Protein AF-0000000067205470 (afdb_homodimer)

Organism: Canis lupus familiaris (NCBI:txid9615)

InterPro domains:
  IPR001400 Somatotropin/prolactin [PF00103] (17-107)
  IPR001400 Somatotropin/prolactin [PTHR11417] (10-106)
  IPR009079 Four-helical cytokine-like, core [G3DSA:1.20.1250.10] (27-106)
  IPR009079 Four-helical cytokine-like, core [G3DSA:1.20.1250.10] (107-169)
  IPR009079 Four-helical cytokine-like, core [SSF47266] (31-169)
  IPR018116 Somatotropin hormone, conserved site [PS00338] (144-161)

Nearest PDB structures (foldseek):
  5y6p-assembly1_a9  TM=3.454E-01  e=3.197E+00  Griffithsia pacifica
  5y6p-assembly1_a9  TM=3.454E-01  e=3.197E+00  Griffithsia pacifica

Sequence (338 aa):
MDNKGWSLKGSLLLLLLLVSDLLLCQSVASLPICPSGAVNCQVSLRDLFDRAVILSHYIHNLSSEMFNEFDKRYAQGRGFITKAINSCHTSSLSTPEDKEQAQQIHVHPGIRENEVYSVWSGLPSLQMADEDTRLFAFYNLLHCLRRDSHKIDNYLKLLKCRIVYDSNCMDNKGWSLKGSLLLLLLLVSDLLLCQSVASLPICPSGAVNCQVSLRDLFDRAVILSHYIHNLSSEMFNEFDKRYAQGRGFITKAINSCHTSSLSTPEDKEQAQQIHVHPGIRENEVYSVWSGLPSLQMADEDTRLFAFYNLLHCLRRDSHKIDNYLKLLKCRIVYDSNC

Radius of gyration: 23.25 Å; Cα contacts (8 Å, |Δi|>4): 300; chains: 2; bounding box: 86×58×60 Å

pLDDT: mean 71.7, std 24.65, range [27.55, 96.69]

Solvent-accessible surface area (backbone atoms only — not comparable to full-atom values): 19727 Å² total; per-residue (Å²): 135,83,78,76,72,79,74,66,61,64,59,52,56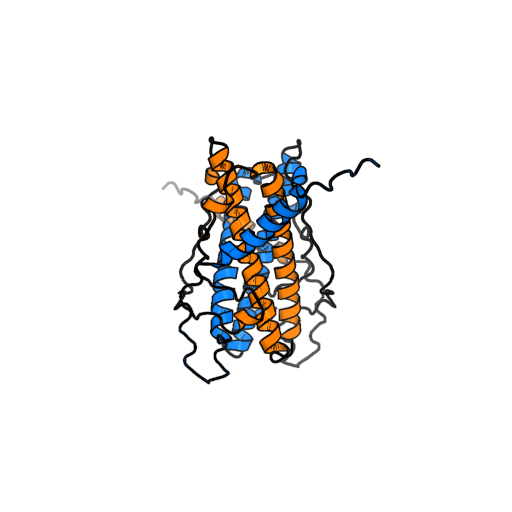,54,50,52,58,57,50,53,64,53,58,77,56,55,90,64,74,82,42,77,69,73,65,83,87,70,87,75,61,48,52,49,68,62,57,52,43,52,55,41,39,53,50,31,45,35,51,21,45,31,32,43,53,55,33,52,53,46,38,69,74,72,39,68,92,68,60,53,67,71,67,44,59,79,61,41,91,62,60,78,66,75,58,38,84,46,80,75,35,42,39,53,38,58,80,65,79,80,72,63,83,76,68,76,57,64,77,65,79,54,69,67,52,61,61,42,85,51,60,69,59,15,51,44,43,50,49,43,52,34,49,40,50,22,53,51,30,43,37,46,31,41,48,48,50,51,49,38,25,46,68,71,46,68,60,71,107,138,84,77,77,72,79,73,66,63,64,59,50,56,54,49,51,58,58,48,52,65,53,59,78,56,54,91,65,72,83,42,79,68,73,64,84,86,70,86,74,61,48,51,49,67,62,57,52,43,51,54,42,42,51,51,30,45,36,52,21,46,31,32,41,52,55,33,51,53,45,37,69,74,73,38,70,92,67,60,52,66,71,66,44,60,78,60,41,91,62,58,79,65,76,56,38,83,44,81,74,34,42,40,52,37,55,80,65,80,80,74,62,82,74,68,77,58,66,77,65,77,51,67,66,52,63,61,44,86,52,61,69,60,15,51,43,42,50,48,43,54,34,50,40,49,22,54,51,32,43,37,45,30,43,49,47,50,49,50,40,25,46,67,71,44,67,62,70,107

Structure (mmCIF, N/CA/C/O backbone):
data_AF-0000000067205470-model_v1
#
loop_
_entity.id
_entity.type
_entity.pdbx_description
1 polymer Prolactin
#
loop_
_atom_site.group_PDB
_atom_site.id
_atom_site.type_symbol
_atom_site.label_atom_id
_atom_site.label_alt_id
_atom_site.label_comp_id
_atom_site.label_asym_id
_atom_site.label_entity_id
_atom_site.label_seq_id
_atom_site.pdbx_PDB_ins_code
_atom_site.Cartn_x
_atom_site.Cartn_y
_atom_site.Cartn_z
_atom_site.occupancy
_atom_site.B_iso_or_equiv
_atom_site.auth_seq_id
_atom_site.auth_comp_id
_atom_site.auth_asym_id
_atom_site.auth_atom_id
_atom_site.pdbx_PDB_model_num
ATOM 1 N N . MET A 1 1 ? 43.844 30.734 -22.438 1 27.97 1 MET A N 1
ATOM 2 C CA . MET A 1 1 ? 43.531 29.312 -22.469 1 27.97 1 MET A CA 1
ATOM 3 C C . MET A 1 1 ? 43.031 28.844 -21.109 1 27.97 1 MET A C 1
ATOM 5 O O . MET A 1 1 ? 43.812 28.516 -20.219 1 27.97 1 MET A O 1
ATOM 9 N N . ASP A 1 2 ? 42 29.484 -20.516 1 32.34 2 ASP A N 1
ATOM 10 C CA . ASP A 1 2 ? 41.375 29.391 -19.203 1 32.34 2 ASP A CA 1
ATOM 11 C C . ASP A 1 2 ? 40.688 28.031 -19.016 1 32.34 2 ASP A C 1
ATOM 13 O O . ASP A 1 2 ? 39.781 27.688 -19.766 1 32.34 2 ASP A O 1
ATOM 17 N N . ASN A 1 3 ? 41.469 27 -18.578 1 31.88 3 ASN A N 1
ATOM 18 C CA . ASN A 1 3 ? 41.125 25.625 -18.266 1 31.88 3 ASN A CA 1
ATOM 19 C C . ASN A 1 3 ? 40.094 25.547 -17.141 1 31.88 3 ASN A C 1
ATOM 21 O O . ASN A 1 3 ? 40.406 25.875 -16 1 31.88 3 ASN A O 1
ATOM 25 N N . LYS A 1 4 ? 38.844 26.031 -17.406 1 37.19 4 LYS A N 1
ATOM 26 C CA . LYS A 1 4 ? 37.75 25.859 -16.438 1 37.19 4 LYS A CA 1
ATOM 27 C C . LYS A 1 4 ? 37.656 24.422 -15.938 1 37.19 4 LYS A C 1
ATOM 29 O O . LYS A 1 4 ? 37.469 23.484 -16.719 1 37.19 4 LYS A O 1
ATOM 34 N N . GLY A 1 5 ? 38.469 24.078 -14.93 1 35.44 5 GLY A N 1
ATOM 35 C CA . GLY A 1 5 ? 38.469 22.844 -14.188 1 35.44 5 GLY A CA 1
ATOM 36 C C . GLY A 1 5 ? 37.062 22.375 -13.82 1 35.44 5 GLY A C 1
ATOM 37 O O . GLY A 1 5 ? 36.281 23.141 -13.266 1 35.44 5 GLY A O 1
ATOM 38 N N . TRP A 1 6 ? 36.438 21.531 -14.688 1 40.53 6 TRP A N 1
ATOM 39 C CA . TRP A 1 6 ? 35.25 20.766 -14.406 1 40.53 6 TRP A CA 1
ATOM 40 C C . TRP A 1 6 ? 35.25 20.219 -12.984 1 40.53 6 TRP A C 1
ATOM 42 O O . TRP A 1 6 ? 36.219 19.547 -12.578 1 40.53 6 TRP A O 1
ATOM 52 N N . SER A 1 7 ? 34.656 20.953 -12.016 1 40.28 7 SER A N 1
ATOM 53 C CA . SER A 1 7 ? 34.531 20.656 -10.594 1 40.28 7 SER A CA 1
ATOM 54 C C . SER A 1 7 ? 34 19.234 -10.375 1 40.28 7 SER A C 1
ATOM 56 O O . SER A 1 7 ? 33 18.859 -10.953 1 40.28 7 SER A O 1
ATOM 58 N N . LEU A 1 8 ? 34.906 18.234 -9.914 1 43.03 8 LEU A N 1
ATOM 59 C CA . LEU A 1 8 ? 34.812 16.875 -9.375 1 43.03 8 LEU A CA 1
ATOM 60 C C . LEU A 1 8 ? 33.75 16.781 -8.297 1 43.03 8 LEU A C 1
ATOM 62 O O . LEU A 1 8 ? 33.5 15.695 -7.77 1 43.03 8 LEU A O 1
ATOM 66 N N . LYS A 1 9 ? 33.219 17.906 -7.902 1 50.31 9 LYS A N 1
ATOM 67 C CA . LYS A 1 9 ? 32.344 17.797 -6.746 1 50.31 9 LYS A CA 1
ATOM 68 C C . LYS A 1 9 ? 31.016 17.141 -7.129 1 50.31 9 LYS A C 1
ATOM 70 O O . LYS A 1 9 ? 30.438 16.391 -6.332 1 50.31 9 LYS A O 1
ATOM 75 N N . GLY A 1 10 ? 30.609 17.344 -8.367 1 47.28 10 GLY A N 1
ATOM 76 C CA . GLY A 1 10 ? 29.312 16.766 -8.695 1 47.28 10 GLY A CA 1
ATOM 77 C C . GLY A 1 10 ? 29.344 15.258 -8.797 1 47.28 10 GLY A C 1
ATOM 78 O O . GLY A 1 10 ? 28.328 14.594 -8.594 1 47.28 10 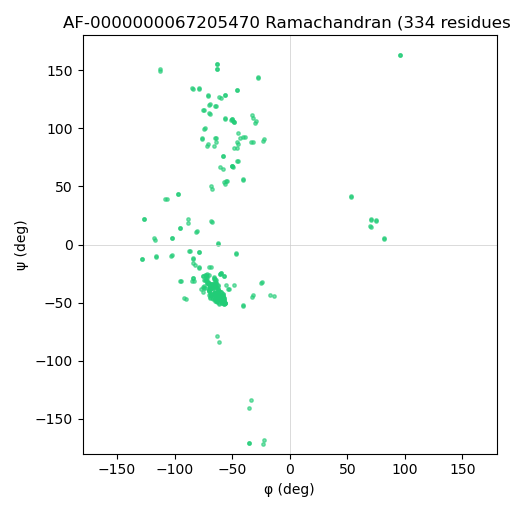GLY A O 1
ATOM 79 N N . SER A 1 11 ? 30.547 14.719 -9.18 1 53.34 11 SER A N 1
ATOM 80 C CA . SER A 1 11 ? 30.625 13.266 -9.336 1 53.34 11 SER A CA 1
ATOM 81 C C . SER A 1 11 ? 30.672 12.57 -7.984 1 53.34 11 SER A C 1
ATOM 83 O O . SER A 1 11 ? 30.078 11.492 -7.816 1 53.34 11 SER A O 1
ATOM 85 N N . LEU A 1 12 ? 31.203 13.312 -6.98 1 49.38 12 LEU A N 1
ATOM 86 C CA . LEU A 1 12 ? 31.297 12.664 -5.676 1 49.38 12 LEU A CA 1
ATOM 87 C C . LEU A 1 12 ? 29.922 12.57 -5.02 1 49.38 12 LEU A C 1
ATOM 89 O O . LEU A 1 12 ? 29.594 11.555 -4.41 1 49.38 12 LEU A O 1
ATOM 93 N N . LEU A 1 13 ? 29.094 13.57 -5.223 1 46.53 13 LEU A N 1
ATOM 94 C CA . LEU A 1 13 ? 27.781 13.508 -4.605 1 46.53 13 LEU A CA 1
ATOM 95 C C . LEU A 1 13 ? 26.922 12.422 -5.262 1 46.53 13 LEU A C 1
ATOM 97 O O . LEU A 1 13 ? 26.188 11.703 -4.578 1 46.53 13 LEU A O 1
ATOM 101 N N . LEU A 1 14 ? 27.078 12.211 -6.578 1 46.47 14 LEU A N 1
ATOM 102 C CA . LEU A 1 14 ? 26.344 11.117 -7.211 1 46.47 14 LEU A CA 1
ATOM 103 C C . LEU A 1 14 ? 26.875 9.766 -6.734 1 46.47 14 LEU A C 1
ATOM 105 O O . LEU A 1 14 ? 26.094 8.836 -6.527 1 46.47 14 LEU A O 1
ATOM 109 N N . LEU A 1 15 ? 28.172 9.656 -6.457 1 46.78 15 LEU A N 1
ATOM 110 C CA . LEU A 1 15 ? 28.688 8.383 -5.965 1 46.78 15 LEU A CA 1
ATOM 111 C C . LEU A 1 15 ? 28.203 8.109 -4.547 1 46.78 15 LEU A C 1
ATOM 113 O O . LEU A 1 15 ? 27.875 6.969 -4.207 1 46.78 15 LEU A O 1
ATOM 117 N N . LEU A 1 16 ? 28.047 9.141 -3.74 1 44.28 16 LEU A N 1
ATOM 118 C CA . LEU A 1 16 ? 27.578 8.891 -2.383 1 44.28 16 LEU A CA 1
ATOM 119 C C . LEU A 1 16 ? 26.109 8.469 -2.385 1 44.28 16 LEU A C 1
ATOM 121 O O . LEU A 1 16 ? 25.703 7.613 -1.588 1 44.28 16 LEU A O 1
ATOM 125 N N . LEU A 1 17 ? 25.312 8.961 -3.305 1 40.97 17 LEU A N 1
ATOM 126 C CA . LEU A 1 17 ? 23.922 8.531 -3.344 1 40.97 17 LEU A CA 1
ATOM 127 C C . LEU A 1 17 ? 23.812 7.098 -3.844 1 40.97 17 LEU A C 1
ATOM 129 O O . LEU A 1 17 ? 22.969 6.328 -3.363 1 40.97 17 LEU A O 1
ATOM 133 N N . LEU A 1 18 ? 24.656 6.605 -4.746 1 39.56 18 LEU A N 1
ATOM 134 C CA . LEU A 1 18 ? 24.641 5.211 -5.188 1 39.56 18 LEU A CA 1
ATOM 135 C C . LEU A 1 18 ? 25.125 4.285 -4.074 1 39.56 18 LEU A C 1
ATOM 137 O O . LEU A 1 18 ? 24.562 3.207 -3.873 1 39.56 18 LEU A O 1
ATOM 141 N N . VAL A 1 19 ? 26.125 4.625 -3.244 1 43.62 19 VAL A N 1
ATOM 142 C CA . VAL A 1 19 ? 26.625 3.766 -2.18 1 43.62 19 VAL A CA 1
ATOM 143 C C . VAL A 1 19 ? 25.609 3.709 -1.036 1 43.62 19 VAL A C 1
ATOM 145 O O . VAL A 1 19 ? 25.578 2.742 -0.272 1 43.62 19 VAL A O 1
ATOM 148 N N . SER A 1 20 ? 24.844 4.707 -0.771 1 36.69 20 SER A N 1
ATOM 149 C CA . SER A 1 20 ? 23.875 4.59 0.315 1 36.69 20 SER A CA 1
ATOM 150 C C . SER A 1 20 ? 22.781 3.584 -0.029 1 36.69 20 SER A C 1
ATOM 152 O O . SER A 1 20 ? 22.234 2.922 0.858 1 36.69 20 SER A O 1
ATOM 154 N N . ASP A 1 21 ? 22.375 3.457 -1.232 1 38.59 21 ASP A N 1
ATOM 155 C CA . ASP A 1 21 ? 21.453 2.387 -1.596 1 38.59 21 ASP A CA 1
ATOM 156 C C . ASP A 1 21 ? 22.109 1.017 -1.431 1 38.59 21 ASP A C 1
ATOM 158 O O . ASP A 1 21 ? 21.422 0.038 -1.101 1 38.59 21 ASP A O 1
ATOM 162 N N . LEU A 1 22 ? 23.391 0.874 -1.565 1 33.91 22 LEU A N 1
ATOM 163 C CA . LEU A 1 22 ? 24.125 -0.376 -1.353 1 33.91 22 LEU A CA 1
ATOM 164 C C . LEU A 1 22 ? 24.266 -0.67 0.136 1 33.91 22 LEU A C 1
ATOM 166 O O . LEU A 1 22 ? 24.203 -1.827 0.555 1 33.91 22 LEU A O 1
ATOM 170 N N . LEU A 1 23 ? 24.531 0.259 1.015 1 33.09 23 LEU A N 1
ATOM 171 C CA . LEU A 1 23 ? 24.719 -0.045 2.43 1 33.09 23 LEU A CA 1
ATOM 172 C C . LEU A 1 23 ? 23.406 -0.475 3.072 1 33.09 23 LEU A C 1
ATOM 174 O O . LEU A 1 23 ? 23.406 -1.108 4.129 1 33.09 23 LEU A O 1
ATOM 178 N N . LEU A 1 24 ? 22.344 0.072 2.717 1 32.97 24 LEU A N 1
ATOM 179 C CA . LEU A 1 24 ? 21.125 -0.478 3.301 1 32.97 24 LEU A CA 1
ATOM 180 C C . LEU A 1 24 ? 20.938 -1.934 2.889 1 32.97 24 LEU A C 1
ATOM 182 O O . LEU A 1 24 ? 19.938 -2.564 3.266 1 32.97 24 LEU A O 1
ATOM 186 N N . CYS A 1 25 ? 21.859 -2.4 2.146 1 30.97 25 CYS A N 1
ATOM 187 C CA . CYS A 1 25 ? 21.953 -3.789 1.709 1 30.97 25 CYS A CA 1
ATOM 188 C C . CYS A 1 25 ? 22.344 -4.699 2.867 1 30.97 25 CYS A C 1
ATOM 190 O O . CYS A 1 25 ? 22.516 -5.906 2.682 1 30.97 25 CYS A O 1
ATOM 192 N N . GLN A 1 26 ? 23.047 -4.27 3.963 1 31.33 26 GLN A N 1
ATOM 193 C CA . GLN A 1 26 ? 23.797 -5.23 4.754 1 31.33 26 GLN A CA 1
ATOM 194 C C . GLN A 1 26 ? 22.891 -6.266 5.395 1 31.33 26 GLN A C 1
ATOM 196 O O . GLN A 1 26 ? 23.219 -7.449 5.453 1 31.33 26 GLN A O 1
ATOM 201 N N . SER A 1 27 ? 22.188 -5.953 6.512 1 31.22 27 SER A N 1
ATOM 202 C CA . SER A 1 27 ? 22 -7.066 7.438 1 31.22 27 SER A CA 1
ATOM 203 C C . SER A 1 27 ? 21.094 -8.141 6.844 1 31.22 27 SER A C 1
ATOM 205 O O . SER A 1 27 ? 19.875 -8.008 6.871 1 31.22 27 SER A O 1
ATOM 207 N N . VAL A 1 28 ? 21.328 -8.523 5.68 1 33.62 28 VAL A N 1
ATOM 208 C CA . VAL A 1 28 ? 20.812 -9.781 5.145 1 33.62 28 VAL A CA 1
ATOM 209 C C . VAL A 1 28 ? 21.125 -10.922 6.113 1 33.62 28 VAL A C 1
ATOM 211 O O . VAL A 1 28 ? 22.297 -11.203 6.395 1 33.62 28 VAL A O 1
ATOM 214 N N . ALA A 1 29 ? 20.641 -11.109 7.305 1 32.44 29 ALA A N 1
ATOM 215 C CA . ALA A 1 29 ? 20.812 -12.383 8.008 1 32.44 29 ALA A CA 1
ATOM 216 C C . ALA A 1 29 ? 20.953 -13.539 7.027 1 32.44 29 ALA A C 1
ATOM 218 O O . ALA A 1 29 ? 20.5 -13.453 5.887 1 32.44 29 ALA A O 1
ATOM 219 N N . SER A 1 30 ? 21.812 -14.516 7.406 1 32.94 30 SER A N 1
ATOM 220 C CA . SER A 1 30 ? 22.312 -15.789 6.898 1 32.94 30 SER A CA 1
ATOM 221 C C . SER A 1 30 ? 21.188 -16.656 6.355 1 32.94 30 SER A C 1
ATOM 223 O O . SER A 1 30 ? 20.281 -17.047 7.102 1 32.94 30 SER A O 1
ATOM 225 N N . LEU A 1 31 ? 20.594 -16.375 5.262 1 37.59 31 LEU A N 1
ATOM 226 C CA . LEU A 1 31 ? 19.859 -17.359 4.469 1 37.59 31 LEU A CA 1
ATOM 227 C C . LEU A 1 31 ? 20.438 -18.75 4.641 1 37.59 31 LEU A C 1
ATOM 229 O O . LEU A 1 31 ? 21.656 -18.922 4.738 1 37.59 31 LEU A O 1
ATOM 233 N N . PRO A 1 32 ? 19.781 -19.75 5.406 1 37.97 32 PRO A N 1
ATOM 234 C CA . PRO A 1 32 ? 20.469 -21.031 5.293 1 37.97 32 PRO A CA 1
ATOM 235 C C . PRO A 1 32 ? 21.125 -21.234 3.924 1 37.97 32 PRO A C 1
ATOM 237 O O . PRO A 1 32 ? 20.625 -20.719 2.922 1 37.97 32 PRO A O 1
ATOM 240 N N . ILE A 1 33 ? 22.422 -21.25 3.795 1 41.62 33 ILE A N 1
ATOM 241 C CA . ILE A 1 33 ? 23.234 -21.812 2.725 1 41.62 33 ILE A CA 1
ATOM 242 C C . ILE A 1 33 ? 22.438 -22.906 1.998 1 41.62 33 ILE A C 1
ATOM 244 O O . ILE A 1 33 ? 21.969 -23.844 2.623 1 41.62 33 ILE A O 1
ATOM 248 N N . CYS A 1 34 ? 21.578 -22.516 0.845 1 47.22 34 CYS A N 1
ATOM 249 C CA . CYS A 1 34 ? 21.25 -23.703 0.05 1 47.22 34 CYS A CA 1
ATOM 250 C C . CYS A 1 34 ? 22.406 -24.703 0.062 1 47.22 34 CYS A C 1
ATOM 252 O O . CYS A 1 34 ? 23.562 -24.328 -0.181 1 47.22 34 CYS A O 1
ATOM 254 N N . PRO A 1 35 ? 22.453 -25.625 1.043 1 42.12 35 PRO A N 1
ATOM 255 C CA . PRO A 1 35 ? 23.578 -26.531 0.829 1 42.12 35 PRO A CA 1
ATOM 256 C C . PRO A 1 35 ? 24.031 -26.594 -0.631 1 42.12 35 PRO A C 1
ATOM 258 O O . PRO A 1 35 ? 23.312 -26.125 -1.518 1 42.12 35 PRO A O 1
ATOM 261 N N . SER A 1 36 ? 25.016 -27.578 -1.046 1 41.91 36 SER A N 1
ATOM 262 C CA . SER A 1 36 ? 25.641 -27.828 -2.336 1 41.91 36 SER A CA 1
ATOM 263 C C . SER A 1 36 ? 24.688 -27.547 -3.488 1 41.91 36 SER A C 1
ATOM 265 O O . SER A 1 36 ? 23.531 -27.172 -3.264 1 41.91 36 SER A O 1
ATOM 267 N N . GLY A 1 37 ? 24.516 -28.531 -4.672 1 41.56 37 GLY A N 1
ATOM 268 C CA . GLY A 1 37 ? 24.078 -28.828 -6.027 1 41.56 37 GLY A CA 1
ATOM 269 C C . GLY A 1 37 ? 22.625 -28.5 -6.27 1 41.56 37 GLY A C 1
ATOM 270 O O . GLY A 1 37 ? 22.078 -28.781 -7.34 1 41.56 37 GLY A O 1
ATOM 271 N N . ALA A 1 38 ? 21.719 -28.641 -5.367 1 44.44 38 ALA A N 1
ATOM 272 C CA . ALA A 1 38 ? 20.359 -28.812 -5.84 1 44.44 38 ALA A CA 1
ATOM 273 C C . ALA A 1 38 ? 19.781 -27.5 -6.352 1 44.44 38 ALA A C 1
ATOM 275 O O . ALA A 1 38 ? 19.906 -26.469 -5.691 1 44.44 38 ALA A O 1
ATOM 276 N N . VAL A 1 39 ? 19.719 -27.156 -7.648 1 47 39 VAL A N 1
ATOM 277 C CA . VAL A 1 39 ? 19.062 -26.203 -8.555 1 47 39 VAL A CA 1
ATOM 278 C C . VAL A 1 39 ? 17.844 -25.578 -7.875 1 47 39 VAL A C 1
ATOM 280 O O . VAL A 1 39 ? 17.422 -24.484 -8.25 1 47 39 VAL A O 1
ATOM 283 N N . ASN A 1 40 ? 16.953 -26.359 -7.141 1 48.81 40 ASN A N 1
ATOM 284 C CA . ASN A 1 40 ? 15.562 -25.984 -6.875 1 48.81 40 ASN A CA 1
ATOM 285 C C . ASN A 1 40 ? 15.445 -25.156 -5.602 1 48.81 40 ASN A C 1
ATOM 287 O O . ASN A 1 40 ? 14.484 -25.312 -4.84 1 48.81 40 ASN A O 1
ATOM 291 N N . CYS A 1 41 ? 16.406 -24.484 -5.059 1 58.75 41 CYS A N 1
ATOM 292 C CA . CYS A 1 41 ? 16.344 -23.797 -3.777 1 58.75 41 CYS A CA 1
ATOM 293 C C . CYS A 1 41 ? 15.398 -22.609 -3.848 1 58.75 41 CYS A C 1
ATOM 295 O O . CYS A 1 41 ? 15.609 -21.594 -3.16 1 58.75 41 CYS A O 1
ATOM 297 N N . GLN A 1 42 ? 14.57 -22.578 -4.719 1 66.88 42 GLN A N 1
ATOM 298 C CA . GLN A 1 42 ? 13.617 -21.484 -4.848 1 66.88 42 GLN A CA 1
ATOM 299 C C . GLN A 1 42 ? 12.578 -21.516 -3.732 1 66.88 42 GLN A C 1
ATOM 301 O O . GLN A 1 42 ? 12.172 -22.594 -3.297 1 66.88 42 GLN A O 1
ATOM 306 N N . VAL A 1 43 ? 12.391 -20.312 -3.012 1 76.38 43 VAL A N 1
ATOM 307 C CA . VAL A 1 43 ? 11.305 -20.172 -2.047 1 76.38 43 VAL A CA 1
ATOM 308 C C . VAL A 1 43 ? 10.008 -20.703 -2.656 1 76.38 43 VAL A C 1
ATOM 310 O O . VAL A 1 43 ? 9.734 -20.484 -3.838 1 76.38 43 VAL A O 1
ATOM 313 N N . SER A 1 44 ? 9.328 -21.5 -1.86 1 84.38 44 SER A N 1
ATOM 314 C CA . SER A 1 44 ? 8.094 -22.094 -2.365 1 84.38 44 SER A CA 1
ATOM 315 C C . SER A 1 44 ? 7.051 -21.031 -2.674 1 84.38 44 SER A C 1
ATOM 317 O O . SER A 1 44 ? 7.094 -19.938 -2.113 1 84.38 44 SER A O 1
ATOM 319 N N . LEU A 1 45 ? 6.137 -21.328 -3.547 1 89.31 45 LEU A N 1
ATOM 320 C CA . LEU A 1 45 ? 5.035 -20.422 -3.859 1 89.31 45 LEU A CA 1
ATOM 321 C C . LEU A 1 45 ? 4.211 -20.125 -2.613 1 89.31 45 LEU A C 1
ATOM 323 O O . LEU A 1 45 ? 3.789 -18.984 -2.4 1 89.31 45 LEU A O 1
ATOM 327 N N . ARG A 1 46 ? 3.988 -21.188 -1.801 1 89.88 46 ARG A N 1
ATOM 328 C CA . ARG A 1 46 ? 3.219 -20.984 -0.575 1 89.88 46 ARG A CA 1
ATOM 329 C C . ARG A 1 46 ? 3.887 -19.969 0.337 1 89.88 46 ARG A C 1
ATOM 331 O O . ARG A 1 46 ? 3.219 -19.078 0.877 1 89.88 46 ARG A O 1
ATOM 338 N N . ASP A 1 47 ? 5.145 -20.094 0.479 1 86.75 47 ASP A N 1
ATOM 339 C CA . ASP A 1 47 ? 5.887 -19.172 1.333 1 86.75 47 ASP A CA 1
ATOM 340 C C . ASP A 1 47 ? 5.84 -17.75 0.776 1 86.75 47 ASP A C 1
ATOM 342 O O . ASP A 1 47 ? 5.695 -16.781 1.532 1 86.75 47 ASP A O 1
ATOM 346 N N . LEU A 1 48 ? 5.984 -17.594 -0.507 1 88.56 48 LEU A N 1
ATOM 347 C CA . LEU A 1 48 ? 5.898 -16.281 -1.143 1 88.56 48 LEU A CA 1
ATOM 348 C C . LEU A 1 48 ? 4.535 -15.648 -0.892 1 88.56 48 LEU A C 1
ATOM 350 O O . LEU A 1 48 ? 4.449 -14.477 -0.517 1 88.56 48 LEU A O 1
ATOM 354 N N . PHE A 1 49 ? 3.516 -16.422 -1.057 1 92.31 49 PHE A N 1
ATOM 355 C CA . PHE A 1 49 ? 2.17 -15.922 -0.804 1 92.31 49 PHE A CA 1
ATOM 356 C C . PHE A 1 49 ? 1.996 -15.555 0.664 1 92.31 49 PHE A C 1
ATOM 358 O O . PHE A 1 49 ? 1.396 -14.523 0.984 1 92.31 49 PHE A O 1
ATOM 365 N N . ASP A 1 50 ? 2.459 -16.391 1.569 1 89.38 50 ASP A N 1
ATOM 366 C CA . ASP A 1 50 ? 2.307 -16.109 2.992 1 89.38 50 ASP A CA 1
ATOM 367 C C . ASP A 1 50 ? 2.947 -14.773 3.359 1 89.38 50 ASP A C 1
ATOM 369 O O . ASP A 1 50 ? 2.344 -13.961 4.062 1 89.38 50 ASP A O 1
ATOM 373 N N . ARG A 1 51 ? 4.09 -14.539 2.922 1 87.62 51 ARG A N 1
ATOM 374 C CA . ARG A 1 51 ? 4.801 -13.297 3.219 1 87.62 51 ARG A CA 1
ATOM 375 C C . ARG A 1 51 ? 4.09 -12.094 2.598 1 87.62 51 ARG A C 1
ATOM 377 O O . ARG A 1 51 ? 3.928 -11.062 3.246 1 87.62 51 ARG A O 1
ATOM 384 N N . ALA A 1 52 ? 3.709 -12.227 1.322 1 92.88 52 ALA A N 1
ATOM 385 C CA . ALA A 1 52 ? 3.016 -11.133 0.64 1 92.88 52 ALA A CA 1
ATOM 386 C C . ALA A 1 52 ? 1.694 -10.805 1.331 1 92.88 52 ALA A C 1
ATOM 388 O O . ALA A 1 52 ? 1.344 -9.633 1.49 1 92.88 52 ALA A O 1
ATOM 389 N N . VAL A 1 53 ? 0.983 -11.859 1.771 1 92.81 53 VAL A N 1
ATOM 390 C CA . VAL A 1 53 ? -0.319 -11.656 2.4 1 92.81 53 VAL A CA 1
ATOM 391 C C . VAL A 1 53 ? -0.14 -10.992 3.764 1 92.81 53 VAL A C 1
ATOM 393 O O . VAL A 1 53 ? -0.907 -10.102 4.133 1 92.81 53 VAL A O 1
ATOM 396 N N . ILE A 1 54 ? 0.833 -11.43 4.543 1 90.5 54 ILE A N 1
ATOM 397 C CA . ILE A 1 54 ? 1.11 -10.797 5.828 1 90.5 54 ILE A CA 1
ATOM 398 C C . ILE A 1 54 ? 1.394 -9.305 5.621 1 90.5 54 ILE A C 1
ATOM 400 O O . ILE A 1 54 ? 0.843 -8.461 6.328 1 90.5 54 ILE A O 1
ATOM 404 N N . LEU A 1 55 ? 2.215 -9.016 4.691 1 91.69 55 LEU A N 1
ATOM 405 C CA . LEU A 1 55 ? 2.627 -7.637 4.441 1 91.69 55 LEU A CA 1
ATOM 406 C C . LEU A 1 55 ? 1.458 -6.805 3.93 1 91.69 55 LEU A C 1
ATOM 408 O O . LEU A 1 55 ? 1.25 -5.676 4.379 1 91.69 55 LEU A O 1
ATOM 412 N N . SER A 1 56 ? 0.688 -7.34 2.93 1 93.69 56 SER A N 1
ATOM 413 C CA . SER A 1 56 ? -0.448 -6.602 2.391 1 93.69 56 SER A CA 1
ATOM 414 C C . SER A 1 56 ? -1.507 -6.355 3.461 1 93.69 56 SER A C 1
ATOM 416 O O . SER A 1 56 ? -2.139 -5.297 3.486 1 93.69 56 SER A O 1
ATOM 418 N N . HIS A 1 57 ? -1.728 -7.312 4.32 1 91.31 57 HIS A N 1
ATOM 419 C CA . HIS A 1 57 ? -2.646 -7.145 5.441 1 91.31 57 HIS A CA 1
ATOM 420 C C . HIS A 1 57 ? -2.176 -6.039 6.379 1 91.31 57 HIS A C 1
ATOM 422 O O . HIS A 1 57 ? -2.982 -5.23 6.848 1 91.31 57 HIS A O 1
ATOM 428 N N . TYR A 1 58 ? -0.946 -6.074 6.656 1 91.31 58 TYR A N 1
ATOM 429 C CA . TYR A 1 58 ? -0.367 -5.047 7.512 1 91.31 58 TYR A CA 1
ATOM 430 C C . TYR A 1 58 ? -0.621 -3.656 6.941 1 91.31 58 TYR A C 1
ATOM 432 O O . TYR A 1 58 ? -1.078 -2.758 7.652 1 91.31 58 TYR A O 1
ATOM 440 N N . ILE A 1 59 ? -0.316 -3.436 5.68 1 94.31 59 ILE A N 1
ATOM 441 C CA . ILE A 1 59 ? -0.473 -2.131 5.047 1 94.31 59 ILE A CA 1
ATOM 442 C C . ILE A 1 59 ? -1.945 -1.726 5.059 1 94.31 59 ILE A C 1
ATOM 444 O O . ILE A 1 59 ? -2.275 -0.562 5.297 1 94.31 59 ILE A O 1
ATOM 448 N N . HIS A 1 60 ? -2.779 -2.66 4.789 1 93.81 60 HIS A N 1
ATOM 449 C CA . HIS A 1 60 ? -4.207 -2.369 4.816 1 93.81 60 HIS A CA 1
ATOM 450 C C . HIS A 1 60 ? -4.656 -1.936 6.211 1 93.81 60 HIS A C 1
ATOM 452 O O . HIS A 1 60 ? -5.398 -0.962 6.355 1 93.81 60 HIS A O 1
ATOM 458 N N . ASN A 1 61 ? -4.246 -2.662 7.238 1 93.25 61 ASN A N 1
ATOM 459 C CA . ASN A 1 61 ? -4.59 -2.299 8.609 1 93.25 61 ASN A CA 1
ATOM 460 C C . ASN A 1 61 ? -4.07 -0.911 8.969 1 93.25 61 ASN A C 1
ATOM 462 O O . ASN A 1 61 ? -4.793 -0.105 9.555 1 93.25 61 ASN A O 1
ATOM 466 N N . LEU A 1 62 ? -2.822 -0.698 8.609 1 93.69 62 LEU A N 1
ATOM 467 C CA . LEU A 1 62 ? -2.219 0.607 8.859 1 93.69 62 LEU A CA 1
ATOM 468 C C . LEU A 1 62 ? -3.023 1.716 8.195 1 93.69 62 LEU A C 1
ATOM 470 O O . LEU A 1 62 ? -3.391 2.701 8.836 1 93.69 62 LEU A O 1
ATOM 474 N N . SER A 1 63 ? -3.328 1.584 6.875 1 95.19 63 SER A N 1
ATOM 475 C CA . SER A 1 63 ? -4.059 2.604 6.129 1 95.19 63 SER A CA 1
ATOM 476 C C . SER A 1 63 ? -5.473 2.781 6.672 1 95.19 63 SER A C 1
ATOM 478 O O . SER A 1 63 ? -5.996 3.896 6.707 1 95.19 63 SER A O 1
ATOM 480 N N . SER A 1 64 ? -6.07 1.696 7.164 1 95 64 SER A N 1
ATOM 481 C CA . SER A 1 64 ? -7.414 1.762 7.73 1 95 64 SER A CA 1
ATOM 482 C C . SER A 1 64 ? -7.426 2.535 9.047 1 95 64 SER A C 1
ATOM 484 O O . SER A 1 64 ? -8.289 3.383 9.266 1 95 64 SER A O 1
ATOM 486 N N . GLU A 1 65 ? -6.461 2.215 9.859 1 94.56 65 GLU A N 1
ATOM 487 C CA . GLU A 1 65 ? -6.375 2.914 11.141 1 94.56 65 GLU A CA 1
ATOM 488 C C . GLU A 1 65 ? -6.109 4.402 10.938 1 94.56 65 GLU A C 1
ATOM 490 O O . GLU A 1 65 ? -6.723 5.242 11.602 1 94.56 65 GLU A O 1
ATOM 495 N N . MET A 1 66 ? -5.152 4.762 10.055 1 95.38 66 MET A N 1
ATOM 496 C CA . MET A 1 66 ? -4.852 6.16 9.758 1 95.38 66 MET A CA 1
ATOM 497 C C . MET A 1 66 ? -6.09 6.883 9.234 1 95.38 66 MET A C 1
ATOM 499 O O . MET A 1 66 ? -6.41 7.98 9.688 1 95.38 66 MET A O 1
ATOM 503 N N . PHE A 1 67 ? -6.848 6.27 8.305 1 96.31 67 PHE A N 1
ATOM 504 C CA . PHE A 1 67 ? -8.039 6.863 7.715 1 96.31 67 PHE A CA 1
ATOM 505 C C . PHE A 1 67 ? -9.117 7.078 8.766 1 96.31 67 PHE A C 1
ATOM 507 O O . PHE A 1 67 ? -9.711 8.156 8.844 1 96.31 67 PHE A O 1
ATOM 514 N N . ASN A 1 68 ? -9.352 6.016 9.539 1 95.94 68 ASN A N 1
ATOM 515 C CA . ASN A 1 68 ? -10.398 6.09 10.547 1 95.94 68 ASN A CA 1
ATOM 516 C C . ASN A 1 68 ? -10.133 7.207 11.555 1 95.94 68 ASN A C 1
ATOM 518 O O . ASN A 1 68 ? -11.039 7.961 11.906 1 95.94 68 ASN A O 1
ATOM 522 N N . GLU A 1 69 ? -8.953 7.289 12.031 1 96.12 69 GLU A N 1
ATOM 523 C CA . GLU A 1 69 ? -8.609 8.344 12.977 1 96.12 69 GLU A CA 1
ATOM 524 C C . GLU A 1 69 ? -8.742 9.727 12.336 1 96.12 69 GLU A C 1
ATOM 526 O O . GLU A 1 69 ? -9.25 10.656 12.961 1 96.12 69 GLU A O 1
ATOM 531 N N . PHE A 1 70 ? -8.266 9.898 11.148 1 96.44 70 PHE A N 1
ATOM 532 C CA . PHE A 1 70 ? -8.391 11.172 10.453 1 96.44 70 PHE A CA 1
ATOM 533 C C . PHE A 1 70 ? -9.859 11.547 10.25 1 96.44 70 PHE A C 1
ATOM 535 O O . PHE A 1 70 ? -10.25 12.688 10.469 1 96.44 70 PHE A O 1
ATOM 542 N N . ASP A 1 71 ? -10.609 10.594 9.828 1 96.19 71 ASP A N 1
ATOM 543 C CA . ASP A 1 71 ? -12.031 10.812 9.586 1 96.19 71 ASP A CA 1
ATOM 544 C C . ASP A 1 71 ? -12.742 11.25 10.867 1 96.19 71 ASP A C 1
ATOM 546 O O . ASP A 1 71 ? -13.516 12.211 10.852 1 96.19 71 ASP A O 1
ATOM 550 N N . LYS A 1 72 ? -12.43 10.594 11.914 1 96.31 72 LYS A N 1
ATOM 551 C CA . LYS A 1 72 ? -13.047 10.883 13.203 1 96.31 72 LYS A CA 1
ATOM 552 C C . LYS A 1 72 ? -12.68 12.281 13.688 1 96.31 72 LYS A C 1
ATOM 554 O O . LYS A 1 72 ? -13.523 13 14.234 1 96.31 72 LYS A O 1
ATOM 559 N N . ARG A 1 73 ? -11.547 12.727 13.398 1 95.38 73 ARG A N 1
ATOM 560 C CA . ARG A 1 73 ? -11.047 13.969 13.977 1 95.38 73 ARG A CA 1
ATOM 561 C C . ARG A 1 73 ? -11.305 15.156 13.055 1 95.38 73 ARG A C 1
ATOM 563 O O . ARG A 1 73 ? -11.57 16.266 13.523 1 95.38 73 ARG A O 1
ATOM 570 N N . TYR A 1 74 ? -11.305 14.922 11.758 1 95.81 74 TYR A N 1
ATOM 571 C CA . TYR A 1 74 ? -11.219 16.094 10.898 1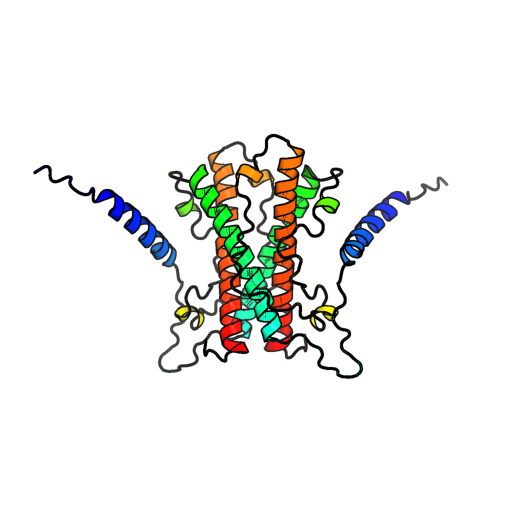 95.81 74 TYR A CA 1
ATOM 572 C C . TYR A 1 74 ? -12.328 16.094 9.852 1 95.81 74 TYR A C 1
ATOM 574 O O . TYR A 1 74 ? -12.586 17.109 9.211 1 95.81 74 TYR A O 1
ATOM 582 N N . ALA A 1 75 ? -13.008 14.984 9.703 1 96.12 75 ALA A N 1
ATOM 583 C CA . ALA A 1 75 ? -13.852 14.906 8.508 1 96.12 75 ALA A CA 1
ATOM 584 C C . ALA A 1 75 ? -15.328 14.805 8.883 1 96.12 75 ALA A C 1
ATOM 586 O O . ALA A 1 75 ? -16.203 14.953 8.023 1 96.12 75 ALA A O 1
ATOM 587 N N . GLN A 1 76 ? -15.602 14.602 10.117 1 93.69 76 GLN A N 1
ATOM 588 C CA . GLN A 1 76 ? -17 14.422 10.523 1 93.69 76 GLN A CA 1
ATOM 589 C C . GLN A 1 76 ? -17.828 15.656 10.203 1 93.69 76 GLN A C 1
ATOM 591 O O . GLN A 1 76 ? -17.453 16.781 10.547 1 93.69 76 GLN A O 1
ATOM 596 N N . GLY A 1 77 ? -18.953 15.383 9.461 1 92.75 77 GLY A N 1
ATOM 597 C CA . GLY A 1 77 ? -19.891 16.453 9.164 1 92.75 77 GLY A CA 1
ATOM 598 C C . GLY A 1 77 ? -19.469 17.312 7.98 1 92.75 77 GLY A C 1
ATOM 599 O O . GLY A 1 77 ? -20.109 18.312 7.66 1 92.75 77 GLY A O 1
ATOM 600 N N . ARG A 1 78 ? -18.406 17 7.27 1 94.75 78 ARG A N 1
ATOM 601 C CA . ARG A 1 78 ? -17.891 17.844 6.203 1 94.75 78 ARG A CA 1
ATOM 602 C C . ARG A 1 78 ? -18.281 17.297 4.832 1 94.75 78 ARG A C 1
ATOM 604 O O . ARG A 1 78 ? -18.031 17.938 3.809 1 94.75 78 ARG A O 1
ATOM 611 N N . GLY A 1 79 ? -18.844 16.062 4.84 1 94.38 79 GLY A N 1
ATOM 612 C CA . GLY A 1 79 ? -19.344 15.492 3.602 1 94.38 79 GLY A CA 1
ATOM 613 C C . GLY A 1 79 ? -18.234 15 2.689 1 94.38 79 GLY A C 1
ATOM 614 O O . GLY A 1 79 ? -18.406 14.906 1.474 1 94.38 79 GLY A O 1
ATOM 615 N N . PHE A 1 80 ? -17.062 14.742 3.158 1 95.56 80 PHE A N 1
ATOM 616 C CA . PHE A 1 80 ? -15.914 14.336 2.355 1 95.56 80 PHE A CA 1
ATOM 617 C C . PHE A 1 80 ? -16.156 12.984 1.69 1 95.56 80 PHE A C 1
ATOM 619 O O . PHE A 1 80 ? -15.703 12.742 0.573 1 95.56 80 PHE A O 1
ATOM 626 N N . ILE A 1 81 ? -16.906 12.219 2.336 1 92.12 81 ILE A N 1
ATOM 627 C CA . ILE A 1 81 ? -17.109 10.859 1.853 1 92.12 81 ILE A CA 1
ATOM 628 C C . ILE A 1 81 ? -17.812 10.891 0.498 1 92.12 81 ILE A C 1
ATOM 630 O O . ILE A 1 81 ? -17.469 10.125 -0.405 1 92.12 81 ILE A O 1
ATOM 634 N N . THR A 1 82 ? -18.766 11.711 0.41 1 91.94 82 THR A N 1
ATOM 635 C CA . THR A 1 82 ? -19.516 11.812 -0.837 1 91.94 82 THR A CA 1
ATOM 636 C C . THR A 1 82 ? -18.625 12.312 -1.967 1 91.94 82 THR A C 1
ATOM 638 O O . THR A 1 82 ? -18.734 11.859 -3.105 1 91.94 82 THR A O 1
ATOM 641 N N . LYS A 1 83 ? -17.734 13.195 -1.664 1 91.88 83 LYS A N 1
ATOM 642 C CA . LYS A 1 83 ? -16.828 13.758 -2.662 1 91.88 83 LYS A CA 1
ATOM 643 C C . LYS A 1 83 ? -15.758 12.742 -3.07 1 91.88 83 LYS A C 1
ATOM 645 O O . LYS A 1 83 ? -15.25 12.789 -4.191 1 91.88 83 LYS A O 1
ATOM 650 N N . ALA A 1 84 ? -15.508 11.883 -2.193 1 92.62 84 ALA A N 1
ATOM 651 C CA . ALA A 1 84 ? -14.383 10.961 -2.404 1 92.62 84 ALA A CA 1
ATOM 652 C C . ALA A 1 84 ? -14.828 9.734 -3.189 1 92.62 84 ALA A C 1
ATOM 654 O O . ALA A 1 84 ? -13.992 8.969 -3.678 1 92.62 84 ALA A O 1
ATOM 655 N N . ILE A 1 85 ? -16.125 9.727 -3.396 1 85.38 85 ILE A N 1
ATOM 656 C CA . ILE A 1 85 ? -16.641 8.562 -4.109 1 85.38 85 ILE A CA 1
ATOM 657 C C . ILE A 1 85 ? -16.078 8.539 -5.531 1 85.38 85 ILE A C 1
ATOM 659 O O . ILE A 1 85 ? -16.188 9.523 -6.266 1 85.38 85 ILE A O 1
ATOM 663 N N . ASN A 1 86 ? -15.367 7.633 -6.027 1 81.5 86 ASN A N 1
ATOM 664 C CA . ASN A 1 86 ? -14.805 7.406 -7.352 1 81.5 86 ASN A CA 1
ATOM 665 C C . ASN A 1 86 ? -13.68 8.391 -7.66 1 81.5 86 ASN A C 1
ATOM 667 O O . ASN A 1 86 ? -13.477 8.758 -8.82 1 81.5 86 ASN A O 1
ATOM 671 N N . SER A 1 87 ? -13.156 8.906 -6.656 1 87.75 87 SER A N 1
ATOM 672 C CA . SER A 1 87 ? -12.117 9.906 -6.844 1 87.75 87 SER A CA 1
ATOM 673 C C . SER A 1 87 ? -10.75 9.25 -7.059 1 87.75 87 SER A C 1
ATOM 675 O O . SER A 1 87 ? -9.797 9.914 -7.465 1 87.75 87 SER A O 1
ATOM 677 N N . CYS A 1 88 ? -10.766 7.957 -6.777 1 88.94 88 CYS A N 1
ATOM 678 C CA . CYS A 1 88 ? -9.469 7.293 -6.867 1 88.94 88 CYS A CA 1
ATOM 679 C C . CYS A 1 88 ? -9.102 6.992 -8.312 1 88.94 88 CYS A C 1
ATOM 681 O O . CYS A 1 88 ? -9.945 6.527 -9.086 1 88.94 88 CYS A O 1
ATOM 683 N N . HIS A 1 89 ? -7.906 7.262 -8.75 1 83 89 HIS A N 1
ATOM 684 C CA . HIS A 1 89 ? -7.414 7 -10.102 1 83 89 HIS A CA 1
ATOM 685 C C . HIS A 1 89 ? -7.551 5.523 -10.461 1 83 89 HIS A C 1
ATOM 687 O O . HIS A 1 89 ? -7.707 5.176 -11.633 1 83 89 HIS A O 1
ATOM 693 N N . THR A 1 90 ? -7.527 4.695 -9.445 1 84.38 90 THR A N 1
ATOM 694 C CA . THR A 1 90 ? -7.559 3.248 -9.633 1 84.38 90 THR A CA 1
ATOM 695 C C . THR A 1 90 ? -8.992 2.723 -9.516 1 84.38 90 THR A C 1
ATOM 697 O O . THR A 1 90 ? -9.203 1.512 -9.43 1 84.38 90 THR A O 1
ATOM 700 N N . SER A 1 91 ? -9.969 3.529 -9.555 1 82.38 91 SER A N 1
ATOM 701 C CA . SER A 1 91 ? -11.359 3.139 -9.344 1 82.38 91 SER A CA 1
ATOM 702 C C . SER A 1 91 ? -11.812 2.115 -10.375 1 82.38 91 SER A C 1
ATOM 704 O O . SER A 1 91 ? -12.68 1.287 -10.102 1 82.38 91 SER A O 1
ATOM 706 N N . SER A 1 92 ? -11.211 2.092 -11.516 1 74.62 92 SER A N 1
ATOM 707 C CA . SER A 1 92 ? -11.625 1.193 -12.586 1 74.62 92 SER A CA 1
ATOM 708 C C . SER A 1 92 ? -11.109 -0.222 -12.352 1 74.62 92 SER A C 1
ATOM 710 O O . SER A 1 92 ? -11.57 -1.172 -12.984 1 74.62 92 SER A O 1
ATOM 712 N N . LEU A 1 93 ? -10.047 -0.388 -11.5 1 75.06 93 LEU A N 1
ATOM 713 C CA . LEU A 1 93 ? -9.523 -1.714 -11.188 1 75.06 93 LEU A CA 1
ATOM 714 C C . LEU A 1 93 ? -10.438 -2.439 -10.203 1 75.06 93 LEU A C 1
ATOM 716 O O . LEU A 1 93 ? -10.469 -2.1 -9.016 1 75.06 93 LEU A O 1
ATOM 720 N N . SER A 1 94 ? -11.406 -3.219 -10.695 1 62.97 94 SER A N 1
ATOM 721 C CA . SER A 1 94 ? -12.43 -3.873 -9.883 1 62.97 94 SER A CA 1
ATOM 722 C C . SER A 1 94 ? -11.828 -4.992 -9.039 1 62.97 94 SER A C 1
ATOM 724 O O . SER A 1 94 ? -10.922 -5.699 -9.484 1 62.97 94 SER A O 1
ATOM 726 N N . THR A 1 95 ? -11.773 -4.906 -7.621 1 60.53 95 THR A N 1
ATOM 727 C CA . THR A 1 95 ? -11.359 -5.973 -6.723 1 60.53 95 THR A CA 1
ATOM 728 C C . THR A 1 95 ? -12.523 -6.898 -6.402 1 60.53 95 THR A C 1
ATOM 730 O O . THR A 1 95 ? -13.68 -6.465 -6.379 1 60.53 95 THR A O 1
ATOM 733 N N . PRO A 1 96 ? -12.352 -8.242 -6.441 1 52.78 96 PRO A N 1
ATOM 734 C CA . PRO A 1 96 ? -13.375 -9.125 -5.879 1 52.78 96 PRO A CA 1
ATOM 735 C C . PRO A 1 96 ? -13.648 -8.844 -4.402 1 52.78 96 PRO A C 1
ATOM 737 O O . PRO A 1 96 ? -12.719 -8.836 -3.592 1 52.78 96 PRO A O 1
ATOM 740 N N . GLU A 1 97 ? -14.344 -7.832 -4.039 1 48.28 97 GLU A N 1
ATOM 741 C CA . GLU A 1 97 ? -14.57 -7.488 -2.641 1 48.28 97 GLU A CA 1
ATOM 742 C C . GLU A 1 97 ? -14.836 -8.734 -1.801 1 48.28 97 GLU A C 1
ATOM 744 O O . GLU A 1 97 ? -14.539 -8.758 -0.605 1 48.28 97 GLU A O 1
ATOM 749 N N . ASP A 1 98 ? -15.781 -9.602 -2.18 1 41.69 98 ASP A N 1
ATOM 750 C CA . ASP A 1 98 ? -16.109 -10.82 -1.444 1 41.69 98 ASP A CA 1
ATOM 751 C C . ASP A 1 98 ? -15.734 -12.062 -2.246 1 41.69 98 ASP A C 1
ATOM 753 O O . ASP A 1 98 ? -15.578 -12 -3.469 1 41.69 98 ASP A O 1
ATOM 757 N N . LYS A 1 99 ? -15.359 -13.188 -1.55 1 44.25 99 LYS A N 1
ATOM 758 C CA . LYS A 1 99 ? -15.086 -14.5 -2.139 1 44.25 99 LYS A CA 1
ATOM 759 C C . LYS A 1 99 ? -15.953 -14.742 -3.367 1 44.25 99 LYS A C 1
ATOM 761 O O . LYS A 1 99 ? -15.492 -15.297 -4.363 1 44.25 99 LYS A O 1
ATOM 766 N N . GLU A 1 100 ? -17.031 -14.43 -3.219 1 42.81 100 GLU A N 1
ATOM 767 C CA . GLU A 1 100 ? -18.016 -14.719 -4.258 1 42.81 100 GLU A CA 1
ATOM 768 C C . GLU A 1 100 ? -17.781 -13.859 -5.496 1 42.81 100 GLU A C 1
ATOM 770 O O . GLU A 1 100 ? -17.953 -14.328 -6.625 1 42.81 100 GLU A O 1
ATOM 775 N N . GLN A 1 101 ? -17.359 -12.758 -5.211 1 45.03 101 GLN A N 1
ATOM 776 C CA . GLN A 1 101 ? -17.156 -11.844 -6.328 1 45.03 101 GLN A CA 1
ATOM 777 C C . GLN A 1 101 ? -15.797 -12.07 -6.988 1 45.03 101 GLN A C 1
ATOM 779 O O . GLN A 1 101 ? -15.609 -11.75 -8.164 1 45.03 101 GLN A O 1
ATOM 784 N N . ALA A 1 102 ? -14.961 -12.492 -6.215 1 44.91 102 ALA A N 1
ATOM 785 C CA . ALA A 1 102 ? -13.617 -12.766 -6.727 1 44.91 102 ALA A CA 1
ATOM 786 C C . ALA A 1 102 ? -13.68 -13.688 -7.945 1 44.91 102 ALA A C 1
ATOM 788 O O . ALA A 1 102 ? -12.859 -13.562 -8.859 1 44.91 102 ALA A O 1
ATOM 789 N N . GLN A 1 103 ? -14.578 -14.602 -7.828 1 41 103 GLN A N 1
ATOM 790 C CA . GLN A 1 103 ? -14.68 -15.5 -8.969 1 41 103 GLN A CA 1
ATOM 791 C C . GLN A 1 103 ? -15.148 -14.758 -10.219 1 41 103 GLN A C 1
ATOM 793 O O . GLN A 1 103 ? -14.852 -15.172 -11.344 1 41 103 GLN A O 1
ATOM 798 N N . GLN A 1 104 ? -15.914 -13.727 -9.969 1 41.41 104 GLN A N 1
ATOM 799 C CA . GLN A 1 104 ? -16.516 -13.086 -11.133 1 41.41 104 GLN A CA 1
ATOM 800 C C . GLN A 1 104 ? -15.867 -11.727 -11.406 1 41.41 104 GLN A C 1
ATOM 802 O O . GLN A 1 104 ? -16.453 -10.688 -11.094 1 41.41 104 GLN A O 1
ATOM 807 N N . ILE A 1 105 ? -14.641 -11.664 -11.242 1 45.03 105 ILE A N 1
ATOM 808 C CA . ILE A 1 105 ? -14.008 -10.367 -11.5 1 45.03 105 ILE A CA 1
ATOM 809 C C . ILE A 1 105 ? -14.328 -9.914 -12.922 1 45.03 105 ILE A C 1
ATOM 811 O O . ILE A 1 105 ? -14.156 -10.672 -13.875 1 45.03 105 ILE A O 1
ATOM 815 N N . HIS A 1 106 ? -15.156 -8.938 -13.141 1 38.72 106 HIS A N 1
ATOM 816 C CA . HIS A 1 106 ? -15.375 -8.328 -14.453 1 38.72 106 HIS A CA 1
ATOM 817 C C . HIS A 1 106 ? -14.047 -7.992 -15.125 1 38.72 106 HIS A C 1
ATOM 819 O O . HIS A 1 106 ? -13.195 -7.316 -14.539 1 38.72 106 HIS A O 1
ATOM 825 N N . VAL A 1 107 ? -13.641 -8.703 -16.062 1 36.62 107 VAL A N 1
ATOM 826 C CA . VAL A 1 107 ? -12.484 -8.5 -16.922 1 36.62 107 VAL A CA 1
ATOM 827 C C . VAL A 1 107 ? -12.492 -7.082 -17.484 1 36.62 107 VAL A C 1
ATOM 829 O O . VAL A 1 107 ? -13.406 -6.703 -18.234 1 36.62 107 VAL A O 1
ATOM 832 N N . HIS A 1 108 ? -12.32 -6.059 -16.797 1 38.53 108 HIS A N 1
ATOM 833 C CA . HIS A 1 108 ? -12.102 -4.809 -17.516 1 38.53 108 HIS A CA 1
ATOM 834 C C . HIS A 1 108 ? -10.922 -4.918 -18.469 1 38.53 108 HIS A C 1
ATOM 836 O O . HIS A 1 108 ? -9.953 -5.621 -18.188 1 38.53 108 HIS A O 1
ATOM 842 N N . PRO A 1 109 ? -11.078 -4.539 -19.797 1 35.91 109 PRO A N 1
ATOM 843 C CA . PRO A 1 109 ? -9.984 -4.551 -20.766 1 35.91 109 PRO A CA 1
ATOM 844 C C . PRO A 1 109 ? -8.641 -4.168 -20.156 1 35.91 109 PRO A C 1
ATOM 846 O O . PRO A 1 109 ? -8.594 -3.66 -19.031 1 35.91 109 PRO A O 1
ATOM 849 N N . GLY A 1 110 ? -7.578 -3.971 -21.094 1 35.94 110 GLY A N 1
ATOM 850 C CA . GLY A 1 110 ? -6.129 -3.887 -21.156 1 35.94 110 GLY A CA 1
ATOM 851 C C . GLY A 1 110 ? -5.551 -2.828 -20.234 1 35.94 110 GLY A C 1
ATOM 852 O O . GLY A 1 110 ? -5.672 -1.632 -20.5 1 35.94 110 GLY A O 1
ATOM 853 N N . ILE A 1 111 ? -5.805 -2.838 -19.094 1 41.28 111 ILE A N 1
ATOM 854 C CA . ILE A 1 111 ? -4.992 -1.878 -18.359 1 41.28 111 ILE A CA 1
ATOM 855 C C . ILE A 1 111 ? -3.535 -1.987 -18.797 1 41.28 111 ILE A C 1
ATOM 857 O O . ILE A 1 111 ? -2.916 -3.045 -18.672 1 41.28 111 ILE A O 1
ATOM 861 N N . ARG A 1 112 ? -3.205 -1.266 -19.797 1 37.19 112 ARG A N 1
ATOM 862 C CA . ARG A 1 112 ? -1.836 -1.193 -20.297 1 37.19 112 ARG A CA 1
ATOM 863 C C . ARG A 1 112 ? -0.855 -0.88 -19.172 1 37.19 112 ARG A C 1
ATOM 865 O O . ARG A 1 112 ? -1.119 -0.015 -18.344 1 37.19 112 ARG A O 1
ATOM 872 N N . GLU A 1 113 ? -0.111 -1.795 -18.766 1 45.81 113 GLU A N 1
ATOM 873 C CA . GLU A 1 113 ? 1.024 -1.82 -17.844 1 45.81 113 GLU A CA 1
ATOM 874 C C . GLU A 1 113 ? 1.711 -0.458 -17.781 1 45.81 113 GLU A C 1
ATOM 876 O O . GLU A 1 113 ? 2.326 -0.116 -16.766 1 45.81 113 GLU A O 1
ATOM 881 N N . ASN A 1 114 ? 1.705 0.287 -18.984 1 41.88 114 ASN A N 1
ATOM 882 C CA . ASN A 1 114 ? 2.666 1.381 -19.078 1 41.88 114 ASN A CA 1
ATOM 883 C C . ASN A 1 114 ? 2.13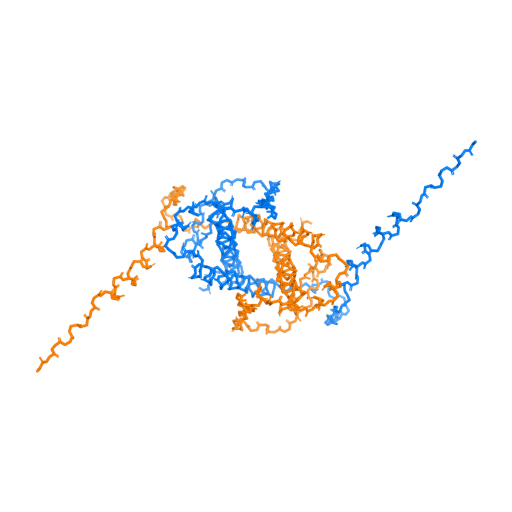9 2.652 -18.422 1 41.88 114 ASN A C 1
ATOM 885 O O . ASN A 1 114 ? 2.705 3.73 -18.609 1 41.88 114 ASN A O 1
ATOM 889 N N . GLU A 1 115 ? 0.877 2.738 -18.156 1 47.19 115 GLU A N 1
ATOM 890 C CA . GLU A 1 115 ? 0.466 4.082 -17.75 1 47.19 115 GLU A CA 1
ATOM 891 C C . GLU A 1 115 ? 0.997 4.43 -16.375 1 47.19 115 GLU A C 1
ATOM 893 O O . GLU A 1 115 ? 0.742 3.711 -15.398 1 47.19 115 GLU A O 1
ATOM 898 N N . VAL A 1 116 ? 2.168 4.945 -16.219 1 49.84 116 VAL A N 1
ATOM 899 C CA . VAL A 1 116 ? 2.832 5.512 -15.047 1 49.84 116 VAL A CA 1
ATOM 900 C C . VAL A 1 116 ? 1.84 6.352 -14.242 1 49.84 116 VAL A C 1
ATOM 902 O O . VAL A 1 116 ? 1.469 7.449 -14.664 1 49.84 116 VAL A O 1
ATOM 905 N N . TYR A 1 117 ? 0.797 6.02 -13.797 1 50.56 117 TYR A N 1
ATOM 906 C CA . TYR A 1 117 ? -0.162 6.809 -13.031 1 50.56 117 TYR A CA 1
ATOM 907 C C . TYR A 1 117 ? 0.493 7.41 -11.797 1 50.56 117 TYR A C 1
ATOM 909 O O . TYR A 1 117 ? 0.53 6.781 -10.734 1 50.56 117 TYR A O 1
ATOM 917 N N . SER A 1 118 ? 1.636 8.125 -11.859 1 58.38 118 SER A N 1
ATOM 918 C CA . SER A 1 118 ? 1.957 8.758 -10.586 1 58.38 118 SER A CA 1
ATOM 919 C C . SER A 1 118 ? 0.908 9.797 -10.211 1 58.38 118 SER A C 1
ATOM 921 O O . SER A 1 118 ? 0.671 10.75 -10.953 1 58.38 118 SER A O 1
ATOM 923 N N . VAL A 1 119 ? -0.15 9.445 -9.453 1 68.69 119 VAL A N 1
ATOM 924 C CA . VAL A 1 119 ? -1.312 10.258 -9.102 1 68.69 119 VAL A CA 1
ATOM 925 C C . VAL A 1 119 ? -0.959 11.188 -7.941 1 68.69 119 VAL A C 1
ATOM 927 O O . VAL A 1 119 ? -1.786 12 -7.516 1 68.69 119 VAL A O 1
ATOM 930 N N . TRP A 1 120 ? 0.479 11.273 -7.625 1 84.06 120 TRP A N 1
ATOM 931 C CA . TRP A 1 120 ? 0.804 12.172 -6.523 1 84.06 120 TRP A CA 1
ATOM 932 C C . TRP A 1 120 ? 0.687 13.633 -6.957 1 84.06 120 TRP A C 1
ATOM 934 O O . TRP A 1 120 ? 1.393 14.07 -7.867 1 84.06 120 TRP A O 1
ATOM 944 N N . SER A 1 121 ? -0.207 14.359 -6.383 1 83.94 121 SER A N 1
ATOM 945 C CA . SER A 1 121 ? -0.481 15.75 -6.746 1 83.94 121 SER A CA 1
ATOM 946 C C . SER A 1 121 ? 0.556 16.688 -6.145 1 83.94 121 SER A C 1
ATOM 948 O O . SER A 1 121 ? 0.562 17.891 -6.441 1 83.94 121 SER A O 1
ATOM 950 N N . GLY A 1 122 ? 1.407 16.141 -5.336 1 89.19 122 GLY A N 1
ATOM 951 C CA . GLY A 1 122 ? 2.475 16.953 -4.754 1 89.19 122 GLY A CA 1
ATOM 952 C C . GLY A 1 122 ? 2.135 17.484 -3.379 1 89.19 122 GLY A C 1
ATOM 953 O O . GLY A 1 122 ? 0.964 17.531 -2.994 1 89.19 122 GLY A O 1
ATOM 954 N N . LEU A 1 123 ? 3.115 17.906 -2.662 1 89.5 123 LEU A N 1
ATOM 955 C CA . LEU A 1 123 ? 2.994 18.406 -1.295 1 89.5 123 LEU A CA 1
ATOM 956 C C . LEU A 1 123 ? 2.145 19.672 -1.247 1 89.5 123 LEU A C 1
ATOM 958 O O . LEU A 1 123 ? 1.363 19.859 -0.313 1 89.5 123 LEU A O 1
ATOM 962 N N . PRO A 1 124 ? 2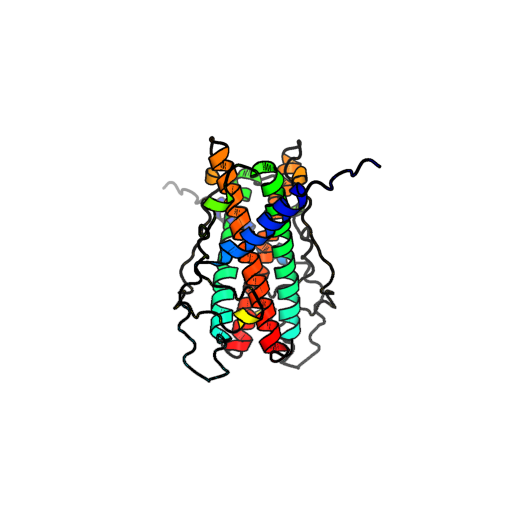.219 20.547 -2.219 1 90 124 PRO A N 1
ATOM 963 C CA . PRO A 1 124 ? 1.416 21.766 -2.166 1 90 124 PRO A CA 1
ATOM 964 C C . PRO A 1 124 ? -0.084 21.484 -2.094 1 90 124 PRO A C 1
ATOM 966 O O . PRO A 1 124 ? -0.838 22.281 -1.53 1 90 124 PRO A O 1
ATOM 969 N N . SER A 1 125 ? -0.523 20.344 -2.57 1 89.88 125 SER A N 1
ATOM 970 C CA . SER A 1 125 ? -1.938 20 -2.498 1 89.88 125 SER A CA 1
ATOM 971 C C . SER A 1 125 ? -2.375 19.75 -1.058 1 89.88 125 SER A C 1
ATOM 973 O O . SER A 1 125 ? -3.555 19.891 -0.729 1 89.88 125 SER A O 1
ATOM 975 N N . LEU A 1 126 ? -1.379 19.484 -0.185 1 92.38 126 LEU A N 1
ATOM 976 C CA . LEU A 1 126 ? -1.667 19.188 1.216 1 92.38 126 LEU A CA 1
ATOM 977 C C . LEU A 1 126 ? -1.379 20.406 2.09 1 92.38 126 LEU A C 1
ATOM 979 O O . LEU A 1 126 ? -1.469 20.328 3.318 1 92.38 126 LEU A O 1
ATOM 983 N N . GLN A 1 127 ? -1.046 21.5 1.361 1 92.56 127 GLN A N 1
ATOM 984 C CA . GLN A 1 127 ? -0.642 22.688 2.113 1 92.56 127 GLN A CA 1
ATOM 985 C C . GLN A 1 127 ? -1.466 23.906 1.704 1 92.56 127 GLN A C 1
ATOM 987 O O . GLN A 1 127 ? -1.036 25.031 1.898 1 92.56 127 GLN A O 1
ATOM 992 N N . MET A 1 128 ? -2.602 23.594 1.152 1 92 128 MET A N 1
ATOM 993 C CA . MET A 1 128 ? -3.461 24.703 0.726 1 92 128 MET A CA 1
ATOM 994 C C . MET A 1 128 ? -3.893 25.547 1.918 1 92 128 MET A C 1
ATOM 996 O O . MET A 1 128 ? -4.078 25.031 3.02 1 92 128 MET A O 1
ATOM 1000 N N . ALA A 1 129 ? -4.137 26.828 1.716 1 94.56 129 ALA A N 1
ATOM 1001 C CA . ALA A 1 129 ? -4.512 27.766 2.777 1 94.56 129 ALA A CA 1
ATOM 1002 C C . ALA A 1 129 ? -5.918 27.469 3.289 1 94.56 129 ALA A C 1
ATOM 1004 O O . ALA A 1 129 ? -6.172 27.531 4.496 1 94.56 129 ALA A O 1
ATOM 1005 N N . ASP A 1 130 ? -6.797 27.141 2.404 1 96.19 130 ASP A N 1
ATOM 1006 C CA . ASP A 1 130 ? -8.164 26.797 2.785 1 96.19 130 ASP A CA 1
ATOM 1007 C C . ASP A 1 130 ? -8.203 25.469 3.529 1 96.19 130 ASP A C 1
ATOM 1009 O O . ASP A 1 130 ? -7.793 24.438 2.99 1 96.19 130 ASP A O 1
ATOM 1013 N N . GLU A 1 131 ? -8.688 25.516 4.727 1 95.75 131 GLU A N 1
ATOM 1014 C CA . GLU A 1 131 ? -8.641 24.344 5.602 1 95.75 131 GLU A CA 1
ATOM 1015 C C . GLU A 1 131 ? -9.438 23.188 5.004 1 95.75 131 GLU A C 1
ATOM 1017 O O . GLU A 1 131 ? -8.984 22.047 5.02 1 95.75 131 GLU A O 1
ATOM 1022 N N . ASP A 1 132 ? -10.648 23.453 4.469 1 95.38 132 ASP A N 1
ATOM 1023 C CA . ASP A 1 132 ? -11.484 22.391 3.916 1 95.38 132 ASP A CA 1
ATOM 1024 C C . ASP A 1 132 ? -10.812 21.734 2.719 1 95.38 132 ASP A C 1
ATOM 1026 O O . ASP A 1 132 ? -10.852 20.516 2.58 1 95.38 132 ASP A O 1
ATOM 1030 N N . THR A 1 133 ? -10.211 22.484 1.908 1 95.38 133 THR A N 1
ATOM 1031 C CA . THR A 1 133 ? -9.5 21.969 0.746 1 95.38 133 THR A CA 1
ATOM 1032 C C . THR A 1 133 ? -8.305 21.125 1.177 1 95.38 133 THR A C 1
ATOM 1034 O O . THR A 1 133 ? -8.078 20.047 0.639 1 95.38 133 THR A O 1
ATOM 1037 N N . ARG A 1 134 ? -7.613 21.625 2.148 1 95.81 134 ARG A N 1
ATOM 1038 C CA . ARG A 1 134 ? -6.445 20.922 2.658 1 95.81 134 ARG A CA 1
ATOM 1039 C C . ARG A 1 134 ? -6.844 19.594 3.299 1 95.81 134 ARG A C 1
ATOM 1041 O O . ARG A 1 134 ? -6.254 18.562 2.998 1 95.81 134 ARG A O 1
ATOM 1048 N N . LEU A 1 135 ? -7.855 19.688 4.113 1 96.44 135 LEU A N 1
ATOM 1049 C CA . LEU A 1 135 ? -8.305 18.484 4.812 1 96.44 135 LEU A CA 1
ATOM 1050 C C . LEU A 1 135 ? -8.883 17.469 3.832 1 96.44 135 LEU A C 1
ATOM 1052 O O . LEU A 1 135 ? -8.688 16.266 3.994 1 96.44 135 LEU A O 1
ATOM 1056 N N . PHE A 1 136 ? -9.578 17.953 2.816 1 96.69 136 PHE A N 1
ATOM 1057 C CA . PHE A 1 136 ? -10.125 17.016 1.835 1 96.69 136 PHE A CA 1
ATOM 1058 C C . PHE A 1 136 ? -9.008 16.328 1.062 1 96.69 136 PHE A C 1
ATOM 1060 O O . PHE A 1 136 ? -9.117 15.141 0.728 1 96.69 136 PHE A O 1
ATOM 1067 N N . ALA A 1 137 ? -7.988 17.031 0.759 1 95.25 137 ALA A N 1
ATOM 1068 C CA . ALA A 1 137 ? -6.852 16.438 0.065 1 95.25 137 ALA A CA 1
ATOM 1069 C C . ALA A 1 137 ? -6.258 15.281 0.878 1 95.25 137 ALA A C 1
ATOM 1071 O O . ALA A 1 137 ? -5.98 14.211 0.339 1 95.25 137 ALA A O 1
ATOM 1072 N N . PHE A 1 138 ? -6.082 15.508 2.209 1 95.19 138 PHE A N 1
ATOM 1073 C CA . PHE A 1 138 ? -5.598 14.445 3.088 1 95.19 138 PHE A CA 1
ATOM 1074 C C . PHE A 1 138 ? -6.594 13.289 3.139 1 95.19 138 PHE A C 1
ATOM 1076 O O . PHE A 1 138 ? -6.203 12.125 3.029 1 95.19 138 PHE A O 1
ATOM 1083 N N . TYR A 1 139 ? -7.859 13.656 3.236 1 95.94 139 TYR A N 1
ATOM 1084 C CA . TYR A 1 139 ? -8.922 12.664 3.318 1 95.94 139 TYR A CA 1
ATOM 1085 C C . TYR A 1 139 ? -8.922 11.758 2.092 1 95.94 139 TYR A C 1
ATOM 1087 O O . TYR A 1 139 ? -8.961 10.531 2.217 1 95.94 139 TYR A O 1
ATOM 1095 N N . ASN A 1 140 ? -8.859 12.398 1.007 1 95.25 140 ASN A N 1
ATOM 1096 C CA . ASN A 1 140 ? -8.906 11.656 -0.246 1 95.25 140 ASN A CA 1
ATOM 1097 C C . ASN A 1 140 ? -7.691 10.75 -0.412 1 95.25 140 ASN A C 1
ATOM 1099 O O . ASN A 1 140 ? -7.816 9.617 -0.871 1 95.25 140 ASN A O 1
ATOM 1103 N N . LEU A 1 141 ? -6.539 11.227 -0.095 1 95.38 141 LEU A N 1
ATOM 1104 C CA . LEU A 1 141 ? -5.312 10.438 -0.153 1 95.38 141 LEU A CA 1
ATOM 1105 C C . LEU A 1 141 ? -5.426 9.195 0.722 1 95.38 141 LEU A C 1
ATOM 1107 O O . LEU A 1 141 ? -5.125 8.086 0.273 1 95.38 141 LEU A O 1
ATOM 1111 N N . LEU A 1 142 ? -5.867 9.383 1.959 1 95.94 142 LEU A N 1
ATOM 1112 C CA . LEU A 1 142 ? -5.988 8.273 2.896 1 95.94 142 LEU A CA 1
ATOM 1113 C C . LEU A 1 142 ? -7.102 7.324 2.475 1 95.94 142 LEU A C 1
ATOM 1115 O O . LEU A 1 142 ? -6.98 6.105 2.631 1 95.94 142 LEU A O 1
ATOM 1119 N N . HIS A 1 143 ? -8.188 7.863 1.955 1 95.62 143 HIS A N 1
ATOM 1120 C CA . HIS A 1 143 ? -9.305 7.07 1.457 1 95.62 143 HIS A CA 1
ATOM 1121 C C . HIS A 1 143 ? -8.859 6.125 0.345 1 95.62 143 HIS A C 1
ATOM 1123 O O . HIS A 1 143 ? -9.133 4.926 0.395 1 95.62 143 HIS A O 1
ATOM 1129 N N . CYS A 1 144 ? -8.18 6.668 -0.596 1 94.38 144 CYS A N 1
ATOM 1130 C CA . CYS A 1 144 ? -7.754 5.867 -1.739 1 94.38 144 CYS A CA 1
ATOM 1131 C C . CYS A 1 144 ? -6.672 4.871 -1.336 1 94.38 144 CYS A C 1
ATOM 1133 O O . CYS A 1 144 ? -6.641 3.746 -1.837 1 94.38 144 CYS A O 1
ATOM 1135 N N . LEU A 1 145 ? -5.73 5.289 -0.447 1 95.44 145 LEU A N 1
ATOM 1136 C CA . LEU A 1 145 ? -4.707 4.367 0.032 1 95.44 145 LEU A CA 1
ATOM 1137 C C . LEU A 1 145 ? -5.34 3.164 0.724 1 95.44 145 LEU A C 1
ATOM 1139 O O . LEU A 1 145 ? -4.922 2.025 0.504 1 95.44 145 LEU A O 1
ATOM 1143 N N . ARG A 1 146 ? -6.316 3.41 1.56 1 95.19 146 ARG A N 1
ATOM 1144 C CA . ARG A 1 146 ? -7.027 2.332 2.238 1 95.19 146 ARG A CA 1
ATOM 1145 C C . ARG A 1 146 ? -7.727 1.419 1.235 1 95.19 146 ARG A C 1
ATOM 1147 O O . ARG A 1 146 ? -7.621 0.193 1.326 1 95.19 146 ARG A O 1
ATOM 1154 N N . ARG A 1 147 ? -8.461 1.985 0.362 1 93.88 147 ARG A N 1
ATOM 1155 C CA . ARG A 1 147 ? -9.18 1.23 -0.661 1 93.88 147 ARG A CA 1
ATOM 1156 C C . ARG A 1 147 ? -8.219 0.373 -1.48 1 93.88 147 ARG A C 1
ATOM 1158 O O . ARG A 1 147 ? -8.461 -0.822 -1.671 1 93.88 147 ARG A O 1
ATOM 1165 N N . ASP A 1 148 ? -7.184 0.956 -1.957 1 93.44 148 ASP A N 1
ATOM 1166 C CA . ASP A 1 148 ? -6.246 0.269 -2.844 1 93.44 148 ASP A CA 1
ATOM 1167 C C . ASP A 1 148 ? -5.477 -0.816 -2.094 1 93.44 148 ASP A C 1
ATOM 1169 O O . ASP A 1 148 ? -5.203 -1.884 -2.646 1 93.44 148 ASP A O 1
ATOM 1173 N N . SER A 1 149 ? -5.02 -0.542 -0.868 1 94.56 149 SER A N 1
ATOM 1174 C CA . SER A 1 149 ? -4.348 -1.572 -0.084 1 94.56 149 SER A CA 1
ATOM 1175 C C . SER A 1 149 ? -5.277 -2.744 0.206 1 94.56 149 SER A C 1
ATOM 1177 O O . SER A 1 149 ? -4.836 -3.896 0.251 1 94.56 149 SER A O 1
ATOM 1179 N N . HIS A 1 150 ? -6.559 -2.473 0.413 1 92.5 150 HIS A N 1
ATOM 1180 C CA . HIS A 1 150 ? -7.551 -3.527 0.579 1 92.5 150 HIS A CA 1
ATOM 1181 C C . HIS A 1 150 ? -7.648 -4.398 -0.671 1 92.5 150 HIS A C 1
ATOM 1183 O O . HIS A 1 150 ? -7.707 -5.625 -0.575 1 92.5 150 HIS A O 1
ATOM 1189 N N . LYS A 1 151 ? -7.719 -3.752 -1.764 1 91.81 151 LYS A N 1
ATOM 1190 C CA . LYS A 1 151 ? -7.789 -4.473 -3.031 1 91.81 151 LYS A CA 1
ATOM 1191 C C . LYS A 1 151 ? -6.59 -5.402 -3.201 1 91.81 151 LYS A C 1
ATOM 1193 O O . LYS A 1 151 ? -6.75 -6.566 -3.576 1 91.81 151 LYS A O 1
ATOM 1198 N N . ILE A 1 152 ? -5.391 -4.945 -2.932 1 94.44 152 ILE A N 1
ATOM 1199 C CA . ILE A 1 152 ? -4.191 -5.766 -3.055 1 94.44 152 ILE A CA 1
ATOM 1200 C C . ILE A 1 152 ? -4.285 -6.965 -2.111 1 94.44 152 ILE A C 1
ATOM 1202 O O . ILE A 1 152 ? -3.965 -8.094 -2.496 1 94.44 152 ILE A O 1
ATOM 1206 N N . ASP A 1 153 ? -4.715 -6.664 -0.892 1 92.06 153 ASP A N 1
ATOM 1207 C CA . ASP A 1 153 ? -4.871 -7.723 0.099 1 92.06 153 ASP A CA 1
ATOM 1208 C C . ASP A 1 153 ? -5.836 -8.797 -0.396 1 92.06 153 ASP A C 1
ATOM 1210 O O . ASP A 1 153 ? -5.547 -9.992 -0.293 1 92.06 153 ASP A O 1
ATOM 1214 N N . ASN A 1 154 ? -6.883 -8.383 -0.98 1 89.25 154 ASN A N 1
ATOM 1215 C CA . ASN A 1 154 ? -7.883 -9.312 -1.503 1 89.25 154 ASN A CA 1
ATOM 1216 C C . ASN A 1 154 ? -7.348 -10.094 -2.697 1 89.25 154 ASN A C 1
ATOM 1218 O O . ASN A 1 154 ? -7.578 -11.305 -2.807 1 89.25 154 ASN A O 1
ATOM 1222 N N . TYR A 1 155 ? -6.664 -9.43 -3.607 1 91.06 155 TYR A N 1
ATOM 1223 C CA . TYR A 1 155 ? -6.074 -10.117 -4.754 1 91.06 155 TYR A CA 1
ATOM 1224 C C . TYR A 1 155 ? -5.109 -11.203 -4.301 1 91.06 155 TYR A C 1
ATOM 1226 O O . TYR A 1 155 ? -5.156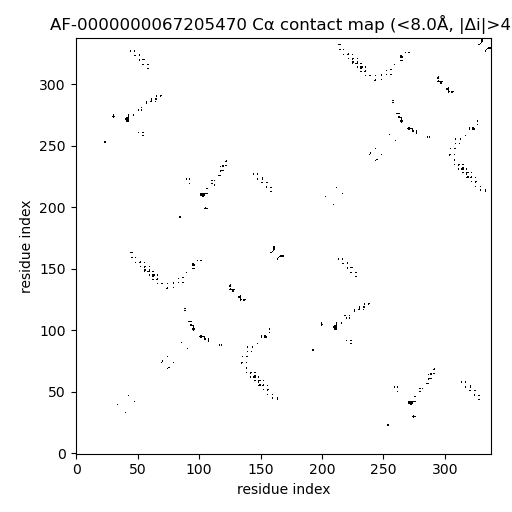 -12.328 -4.805 1 91.06 155 TYR A O 1
ATOM 1234 N N . LEU A 1 156 ? -4.258 -10.859 -3.365 1 93.12 156 LEU A N 1
ATOM 1235 C CA . LEU A 1 156 ? -3.25 -11.805 -2.898 1 93.12 156 LEU A CA 1
ATOM 1236 C C . LEU A 1 156 ? -3.902 -13 -2.201 1 93.12 156 LEU A C 1
ATOM 1238 O O . LEU A 1 156 ? -3.496 -14.141 -2.408 1 93.12 156 LEU A O 1
ATOM 1242 N N . LYS A 1 157 ? -4.895 -12.781 -1.409 1 90.62 157 LYS A N 1
ATOM 1243 C CA . LYS A 1 157 ? -5.602 -13.859 -0.728 1 90.62 157 LYS A CA 1
ATOM 1244 C C . LYS A 1 157 ? -6.332 -14.758 -1.725 1 90.62 157 LYS A C 1
ATOM 1246 O O . LYS A 1 157 ? -6.328 -15.977 -1.585 1 90.62 157 LYS A O 1
ATOM 1251 N N . LEU A 1 158 ? -6.93 -14.156 -2.67 1 88 158 LEU A N 1
ATOM 1252 C CA . LEU A 1 158 ? -7.613 -14.922 -3.707 1 88 158 LEU A CA 1
ATOM 1253 C C . LEU A 1 158 ? -6.625 -15.773 -4.5 1 88 158 LEU A C 1
ATOM 1255 O O . LEU A 1 158 ? -6.863 -16.953 -4.73 1 88 158 LEU A O 1
ATOM 1259 N N . LEU A 1 159 ? -5.566 -15.164 -4.938 1 91.69 159 LEU A N 1
ATOM 1260 C CA . LEU A 1 159 ? -4.543 -15.883 -5.684 1 91.69 159 LEU A CA 1
ATOM 1261 C C . LEU A 1 159 ? -3.967 -17.031 -4.855 1 91.69 159 LEU A C 1
ATOM 1263 O O . LEU A 1 159 ? -3.773 -18.125 -5.367 1 91.69 159 LEU A O 1
ATOM 1267 N N . LYS A 1 160 ? -3.684 -16.75 -3.625 1 90.88 160 LYS A N 1
ATOM 1268 C CA . LYS A 1 160 ? -3.195 -17.797 -2.732 1 90.88 160 LYS A CA 1
ATOM 1269 C C . LYS A 1 160 ? -4.195 -18.938 -2.635 1 90.88 160 LYS A C 1
ATOM 1271 O O . LYS A 1 160 ? -3.816 -20.109 -2.707 1 90.88 160 LYS A O 1
ATOM 1276 N N . CYS A 1 161 ? -5.461 -18.625 -2.49 1 88.31 161 CYS A N 1
ATOM 1277 C CA . CYS A 1 161 ? -6.512 -19.641 -2.387 1 88.31 161 CYS A CA 1
ATOM 1278 C C . CYS A 1 161 ? -6.574 -20.484 -3.646 1 88.31 161 CYS A C 1
ATOM 1280 O O . CYS A 1 161 ? -6.629 -21.719 -3.566 1 88.31 161 CYS A O 1
ATOM 1282 N N . ARG A 1 162 ? -6.5 -19.891 -4.758 1 86.94 162 ARG A N 1
ATOM 1283 C CA . ARG A 1 162 ? -6.648 -20.594 -6.023 1 86.94 162 ARG A CA 1
ATOM 1284 C C . ARG A 1 162 ? -5.402 -21.422 -6.34 1 86.94 162 ARG A C 1
ATOM 1286 O O . ARG A 1 162 ? -5.504 -22.547 -6.836 1 86.94 162 ARG A O 1
ATOM 1293 N N . ILE A 1 163 ? -4.273 -20.922 -6.027 1 92.06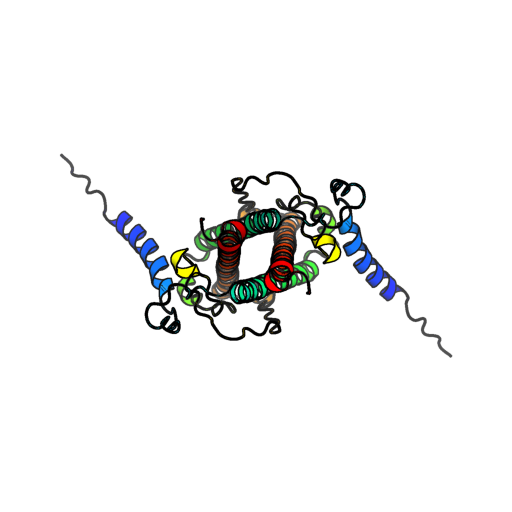 163 ILE A N 1
ATOM 1294 C CA . ILE A 1 163 ? -3.027 -21.531 -6.477 1 92.06 163 ILE A CA 1
ATOM 1295 C C . ILE A 1 163 ? -2.535 -22.516 -5.43 1 92.06 163 ILE A C 1
ATOM 1297 O O . ILE A 1 163 ? -2.174 -23.656 -5.762 1 92.06 163 ILE A O 1
ATOM 1301 N N . VAL A 1 164 ? -2.551 -22.141 -4.238 1 91 164 VAL A N 1
ATOM 1302 C CA . VAL A 1 164 ? -1.946 -22.953 -3.191 1 91 164 VAL A CA 1
ATOM 1303 C C . VAL A 1 164 ? -2.945 -24 -2.715 1 91 164 VAL A C 1
ATOM 1305 O O . VAL A 1 164 ? -2.57 -25.141 -2.447 1 91 164 VAL A O 1
ATOM 1308 N N . TYR A 1 165 ? -4.215 -23.656 -2.758 1 88.44 165 TYR A N 1
ATOM 1309 C CA . TYR A 1 165 ? -5.188 -24.578 -2.166 1 88.44 165 TYR A CA 1
ATOM 1310 C C . TYR A 1 165 ? -6.156 -25.094 -3.221 1 88.44 165 TYR A C 1
ATOM 1312 O O . TYR A 1 165 ? -7.145 -25.75 -2.891 1 88.44 165 TYR A O 1
ATOM 1320 N N . ASP A 1 166 ? -5.93 -24.766 -4.398 1 86.94 166 ASP A N 1
ATOM 1321 C CA . ASP A 1 166 ? -6.777 -25.203 -5.5 1 86.94 166 ASP A CA 1
ATOM 1322 C C . ASP A 1 166 ? -8.242 -24.875 -5.23 1 86.94 166 ASP A C 1
ATOM 1324 O O . ASP A 1 166 ? -9.117 -25.719 -5.402 1 86.94 166 ASP A O 1
ATOM 1328 N N . SER A 1 167 ? -8.406 -23.625 -4.668 1 77.25 167 SER A N 1
ATOM 1329 C CA . SER A 1 167 ? -9.719 -23.047 -4.43 1 77.25 167 SER A CA 1
ATOM 1330 C C . SER A 1 167 ? -10.453 -23.781 -3.307 1 77.25 167 SER A C 1
ATOM 1332 O O . SER A 1 167 ? -11.68 -23.734 -3.229 1 77.25 167 SER A O 1
ATOM 1334 N N . ASN A 1 168 ? -9.805 -24.578 -2.484 1 78.06 168 ASN A N 1
ATOM 1335 C CA . ASN A 1 168 ? -10.367 -25.219 -1.298 1 78.06 168 ASN A CA 1
ATOM 1336 C C . ASN A 1 168 ? -10.055 -24.422 -0.035 1 78.06 168 ASN A C 1
ATOM 1338 O O . ASN A 1 168 ? -9.461 -24.953 0.908 1 78.06 168 ASN A O 1
ATOM 1342 N N . CYS A 1 169 ? -10.242 -23.125 -0.28 1 73.56 169 CYS A N 1
ATOM 1343 C CA . CYS A 1 169 ? -9.938 -22.25 0.854 1 73.56 169 CYS A CA 1
ATOM 1344 C C . CYS A 1 169 ? -11.203 -21.906 1.628 1 73.56 169 CYS A C 1
ATOM 1346 O O . CYS A 1 169 ? -12.312 -22 1.091 1 73.56 169 CYS A O 1
ATOM 1348 N N . MET B 1 1 ? -43.125 2.578 38.312 1 27.55 1 MET B N 1
ATOM 1349 C CA . MET B 1 1 ? -42.875 1.651 37.219 1 27.55 1 MET B CA 1
ATOM 1350 C C . MET B 1 1 ? -42.438 2.398 35.969 1 27.55 1 MET B C 1
ATOM 1352 O O . MET B 1 1 ? -43.25 2.834 35.156 1 27.55 1 MET B O 1
ATOM 1356 N N . ASP B 1 2 ? -41.531 3.34 36.062 1 31.78 2 ASP B N 1
ATOM 1357 C CA . ASP B 1 2 ? -40.969 4.301 35.094 1 31.78 2 ASP B CA 1
ATOM 1358 C C . ASP B 1 2 ? -40.219 3.59 33.969 1 31.78 2 ASP B C 1
ATOM 1360 O O . ASP B 1 2 ? -39.281 2.846 34.219 1 31.78 2 ASP B O 1
ATOM 1364 N N . ASN B 1 3 ? -41 3.23 32.906 1 31.81 3 ASN B N 1
ATOM 1365 C CA . ASN B 1 3 ? -40.594 2.602 31.625 1 31.81 3 ASN B CA 1
ATOM 1366 C C . ASN B 1 3 ? -39.562 3.441 30.875 1 31.81 3 ASN B C 1
ATOM 1368 O O . ASN B 1 3 ? -39.875 4.531 30.391 1 31.81 3 ASN B O 1
ATOM 1372 N N . LYS B 1 4 ? -38.344 3.604 31.438 1 37.25 4 LYS B N 1
ATOM 1373 C CA . LYS B 1 4 ? -37.25 4.254 30.719 1 37.25 4 LYS B CA 1
ATOM 1374 C C . LYS B 1 4 ? -37.156 3.709 29.297 1 37.25 4 LYS B C 1
ATOM 1376 O O . LYS B 1 4 ? -36.906 2.518 29.094 1 37.25 4 LYS B O 1
ATOM 1381 N N . GLY B 1 5 ? -37.969 4.23 28.391 1 35.03 5 GLY B N 1
ATOM 1382 C CA . GLY B 1 5 ? -37.938 3.971 26.969 1 35.03 5 GLY B CA 1
ATOM 1383 C C . GLY B 1 5 ? -36.531 4.004 26.391 1 35.03 5 GLY B C 1
ATOM 1384 O O . GLY B 1 5 ? -35.781 4.934 26.641 1 35.03 5 GLY B O 1
ATOM 1385 N N . TRP B 1 6 ? -35.906 2.807 26.266 1 40.53 6 TRP B N 1
ATOM 1386 C CA . TRP B 1 6 ? -34.688 2.561 25.5 1 40.53 6 TRP B CA 1
ATOM 1387 C C . TRP B 1 6 ? -34.719 3.326 24.172 1 40.53 6 TRP B C 1
ATOM 1389 O O . TRP B 1 6 ? -35.656 3.207 23.391 1 40.53 6 TRP B O 1
ATOM 1399 N N . SER B 1 7 ? -34.156 4.555 24.172 1 40.09 7 SER B N 1
ATOM 1400 C CA . SER B 1 7 ? -34.062 5.465 23.031 1 40.09 7 SER B CA 1
ATOM 1401 C C . SER B 1 7 ? -33.5 4.754 21.797 1 40.09 7 SER B C 1
ATOM 1403 O O . SER B 1 7 ? -32.469 4.094 21.875 1 40.09 7 SER B O 1
ATOM 1405 N N . LEU B 1 8 ? -34.375 4.465 20.703 1 42.97 8 LEU B N 1
ATOM 1406 C CA . LEU B 1 8 ? -34.281 4.023 19.328 1 42.97 8 LEU B CA 1
ATOM 1407 C C . LEU B 1 8 ? -33.219 4.801 18.562 1 42.97 8 LEU B C 1
ATOM 1409 O O . LEU B 1 8 ? -32.938 4.512 17.391 1 42.97 8 LEU B O 1
ATOM 1413 N N . LYS B 1 9 ? -32.688 5.801 19.203 1 50.22 9 LYS B N 1
ATOM 1414 C CA . LYS B 1 9 ? -31.812 6.633 18.375 1 50.22 9 LYS B CA 1
ATOM 1415 C C . LYS B 1 9 ? -30.484 5.922 18.109 1 50.22 9 LYS B C 1
ATOM 1417 O O . LYS B 1 9 ? -29.922 6.066 17.016 1 50.22 9 LYS B O 1
ATOM 1422 N N . GLY B 1 10 ? -30.078 5.121 19.047 1 47.31 10 GLY B N 1
ATOM 1423 C CA . GLY B 1 10 ? -28.781 4.504 18.797 1 47.31 10 GLY B CA 1
ATOM 1424 C C . GLY B 1 10 ? -28.812 3.447 17.719 1 47.31 10 GLY B C 1
ATOM 1425 O O . GLY B 1 10 ? -27.812 3.193 17.047 1 47.31 10 GLY B O 1
ATOM 1426 N N . SER B 1 11 ? -30.016 2.805 17.547 1 53.62 11 SER B N 1
ATOM 1427 C CA . SER B 1 11 ? -30.109 1.752 16.547 1 53.62 11 SER B CA 1
ATOM 1428 C C . SER B 1 11 ? -30.156 2.336 15.133 1 53.62 11 SER B C 1
ATOM 1430 O O . SER B 1 11 ? -29.578 1.768 14.203 1 53.62 11 SER B O 1
ATOM 1432 N N . LEU B 1 12 ? -30.672 3.576 15.078 1 48.84 12 LEU B N 1
ATOM 1433 C CA . LEU B 1 12 ? -30.781 4.156 13.742 1 48.84 12 LEU B CA 1
ATOM 1434 C C . LEU B 1 12 ? -29.406 4.594 13.234 1 48.84 12 LEU B C 1
ATOM 1436 O O . LEU B 1 12 ? -29.094 4.402 12.055 1 48.84 12 LEU B O 1
ATOM 1440 N N . LEU B 1 13 ? -28.578 5.094 14.117 1 46.97 13 LEU B N 1
ATOM 1441 C CA . LEU B 1 13 ? -27.266 5.52 13.656 1 46.97 13 LEU B CA 1
ATOM 1442 C C . LEU B 1 13 ? -26.422 4.32 13.25 1 46.97 13 LEU B C 1
ATOM 1444 O O . LEU B 1 13 ? -25.703 4.375 12.25 1 46.97 13 LEU B O 1
AT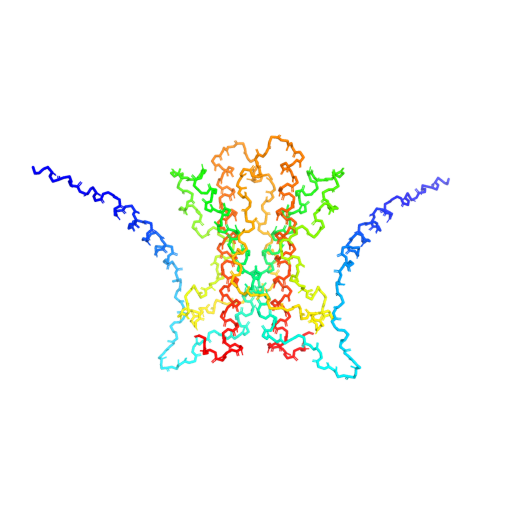OM 1448 N N . LEU B 1 14 ? -26.562 3.188 13.953 1 46.5 14 LEU B N 1
ATOM 1449 C CA . LEU B 1 14 ? -25.844 1.996 13.523 1 46.5 14 LEU B CA 1
ATOM 1450 C C . LEU B 1 14 ? -26.375 1.485 12.188 1 46.5 14 LEU B C 1
ATOM 1452 O O . LEU B 1 14 ? -25.609 1.045 11.336 1 46.5 14 LEU B O 1
ATOM 1456 N N . LEU B 1 15 ? -27.688 1.635 11.938 1 47.22 15 LEU B N 1
ATOM 1457 C CA . LEU B 1 15 ? -28.219 1.188 10.656 1 47.22 15 LEU B CA 1
ATOM 1458 C C . LEU B 1 15 ? -27.75 2.09 9.523 1 47.22 15 LEU B C 1
ATOM 1460 O O . LEU B 1 15 ? -27.453 1.609 8.43 1 47.22 15 LEU B O 1
ATOM 1464 N N . LEU B 1 16 ? -27.562 3.354 9.797 1 44.44 16 LEU B N 1
ATOM 1465 C CA . LEU B 1 16 ? -27.109 4.227 8.719 1 44.44 16 LEU B CA 1
ATOM 1466 C C . LEU B 1 16 ? -25.641 3.939 8.367 1 44.44 16 LEU B C 1
ATOM 1468 O O . LEU B 1 16 ? -25.266 3.988 7.199 1 44.44 16 LEU B O 1
ATOM 1472 N N . LEU B 1 17 ? -24.844 3.566 9.336 1 41.06 17 LEU B N 1
ATOM 1473 C CA . LEU B 1 17 ? -23.453 3.252 9.016 1 41.06 17 LEU B CA 1
ATOM 1474 C C . LEU B 1 17 ? -23.359 1.938 8.242 1 41.06 17 LEU B C 1
ATOM 1476 O O . LEU B 1 17 ? -22.547 1.804 7.336 1 41.06 17 LEU B O 1
ATOM 1480 N N . LEU B 1 18 ? -24.219 0.935 8.469 1 39.97 18 LEU B N 1
ATOM 1481 C CA . LEU B 1 18 ? -24.234 -0.301 7.691 1 39.97 18 LEU B CA 1
ATOM 1482 C C . LEU B 1 18 ? -24.719 -0.048 6.27 1 39.97 18 LEU B C 1
ATOM 1484 O O . LEU B 1 18 ? -24.172 -0.597 5.312 1 39.97 18 LEU B O 1
ATOM 1488 N N . VAL B 1 19 ? -25.719 0.818 6.012 1 43.75 19 VAL B N 1
ATOM 1489 C CA . VAL B 1 19 ? -26.234 1.08 4.676 1 43.75 19 VAL B CA 1
ATOM 1490 C C . VAL B 1 19 ? -25.234 1.912 3.879 1 43.75 19 VAL B C 1
ATOM 1492 O O . VAL B 1 19 ? -25.234 1.884 2.645 1 43.75 19 VAL B O 1
ATOM 1495 N N . SER B 1 20 ? -24.453 2.742 4.469 1 36.81 20 SER B N 1
ATOM 1496 C CA . SER B 1 20 ? -23.484 3.49 3.666 1 36.81 20 SER B CA 1
ATOM 1497 C C . SER B 1 20 ? -22.406 2.576 3.104 1 36.81 20 SER B C 1
ATOM 1499 O O . SER B 1 20 ? -21.891 2.816 2.012 1 36.81 20 SER B O 1
ATOM 1501 N N . ASP B 1 21 ? -21.984 1.575 3.771 1 38.84 21 ASP B N 1
ATOM 1502 C CA . ASP B 1 21 ? -21.078 0.598 3.176 1 38.84 21 ASP B CA 1
ATOM 1503 C C . ASP B 1 21 ? -21.766 -0.159 2.039 1 38.84 21 ASP B C 1
ATOM 1505 O O . ASP B 1 21 ? -21.109 -0.548 1.067 1 38.84 21 ASP B O 1
ATOM 1509 N N . LEU B 1 22 ? -23.062 -0.336 2.039 1 33.88 22 LEU B N 1
ATOM 1510 C CA . LEU B 1 22 ? -23.812 -0.969 0.963 1 33.88 22 LEU B CA 1
ATOM 1511 C C . LEU B 1 22 ? -23.984 -0.016 -0.215 1 33.88 22 LEU B C 1
ATOM 1513 O O . LEU B 1 22 ? -23.984 -0.443 -1.371 1 33.88 22 LEU B O 1
ATOM 1517 N N . LEU B 1 23 ? -24.203 1.258 -0.055 1 33.19 23 LEU B N 1
ATOM 1518 C CA . LEU B 1 23 ? -24.406 2.148 -1.192 1 33.19 23 LEU B CA 1
ATOM 1519 C C . LEU B 1 23 ? -23.109 2.348 -1.966 1 33.19 23 LEU B C 1
ATOM 1521 O O . LEU B 1 23 ? -23.141 2.746 -3.133 1 33.19 23 LEU B O 1
ATOM 1525 N N . LEU B 1 24 ? -22.031 2.412 -1.352 1 32.94 24 LEU B N 1
ATOM 1526 C CA . LEU B 1 24 ? -20.828 2.488 -2.18 1 32.94 24 LEU B CA 1
ATOM 1527 C C . LEU B 1 24 ? -20.688 1.234 -3.033 1 32.94 24 LEU B C 1
ATOM 1529 O O . LEU B 1 24 ? -19.703 1.098 -3.775 1 32.94 24 LEU B O 1
ATOM 1533 N N . CYS B 1 25 ? -21.609 0.379 -2.902 1 30.53 25 CYS B N 1
ATOM 1534 C CA . CYS B 1 25 ? -21.75 -0.842 -3.688 1 30.53 25 CYS B CA 1
ATOM 1535 C C . CYS B 1 25 ? -22.141 -0.523 -5.125 1 30.53 25 CYS B C 1
ATOM 1537 O O . CYS B 1 25 ? -22.375 -1.432 -5.926 1 30.53 25 CYS B O 1
ATOM 1539 N N . GLN B 1 26 ? -22.812 0.619 -5.488 1 31.3 26 GLN B N 1
ATOM 1540 C CA . GLN B 1 26 ? -23.578 0.636 -6.727 1 31.3 26 GLN B CA 1
ATOM 1541 C C . GLN B 1 26 ? -22.688 0.392 -7.938 1 31.3 26 GLN B C 1
ATOM 1543 O O . GLN B 1 26 ? -23.047 -0.362 -8.844 1 31.3 26 GLN B O 1
ATOM 1548 N N . SER B 1 27 ? -22 1.447 -8.5 1 31.23 27 SER B N 1
ATOM 1549 C CA . SER B 1 27 ? -21.891 1.41 -9.961 1 31.23 27 SER B CA 1
ATOM 1550 C C . SER B 1 27 ? -20.984 0.26 -10.414 1 31.23 27 SER B C 1
ATOM 1552 O O . SER B 1 27 ? -19.766 0.354 -10.344 1 31.23 27 SER B O 1
ATOM 1554 N N . VAL B 1 28 ? -21.203 -0.88 -9.953 1 33.72 28 VAL B N 1
ATOM 1555 C CA . VAL B 1 28 ? -20.719 -2.1 -10.594 1 33.72 28 VAL B CA 1
ATOM 1556 C C . VAL B 1 28 ? -21.078 -2.076 -12.078 1 33.72 28 VAL B C 1
ATOM 1558 O O . VAL B 1 28 ? -22.25 -2.035 -12.445 1 33.72 28 VAL B O 1
ATOM 1561 N N . ALA B 1 29 ? -20.625 -1.282 -12.992 1 32.38 29 ALA B N 1
ATOM 1562 C CA . ALA B 1 29 ? -20.812 -1.539 -14.414 1 32.38 29 ALA B CA 1
ATOM 1563 C C . ALA B 1 29 ? -20.953 -3.033 -14.688 1 32.38 29 ALA B C 1
ATOM 1565 O O . ALA B 1 29 ? -20.469 -3.861 -13.914 1 32.38 29 ALA B O 1
ATOM 1566 N N . SER B 1 30 ? -21.828 -3.371 -15.664 1 32.84 30 SER B N 1
ATOM 1567 C CA . SER B 1 30 ? -22.328 -4.578 -16.312 1 32.84 30 SER B CA 1
ATOM 1568 C C . SER B 1 30 ? -21.188 -5.531 -16.672 1 32.84 30 SER B C 1
ATOM 1570 O O . SER B 1 30 ? -20.312 -5.188 -17.453 1 32.84 30 SER B O 1
ATOM 1572 N N . LEU B 1 31 ? -20.562 -6.18 -15.758 1 37.47 31 LEU B N 1
ATOM 1573 C CA . LEU B 1 31 ? -19.812 -7.398 -16.016 1 37.47 31 LEU B CA 1
ATOM 1574 C C . LEU B 1 31 ? -20.406 -8.18 -17.172 1 37.47 31 LEU B C 1
ATOM 1576 O O . LEU B 1 31 ? -21.625 -8.227 -17.344 1 37.47 31 LEU B O 1
ATOM 1580 N N . PRO B 1 32 ? -19.797 -8.195 -18.453 1 37.84 32 PRO B N 1
ATOM 1581 C CA . PRO B 1 32 ? -20.5 -9.133 -19.328 1 37.84 32 PRO B CA 1
ATOM 1582 C C . PRO B 1 32 ? -21.094 -10.32 -18.578 1 37.84 32 PRO B C 1
ATOM 1584 O O . PRO B 1 32 ? -20.516 -10.781 -17.594 1 37.84 32 PRO B O 1
ATOM 1587 N N . ILE B 1 33 ? -22.375 -10.438 -18.422 1 41.44 33 ILE B N 1
ATOM 1588 C CA . ILE B 1 33 ? -23.172 -11.617 -18.109 1 41.44 33 ILE B CA 1
ATOM 1589 C C . ILE B 1 33 ? -22.406 -12.875 -18.5 1 41.44 33 ILE B C 1
ATOM 1591 O O . ILE B 1 33 ? -21.953 -13.016 -19.641 1 41.44 33 ILE B O 1
ATOM 1595 N N . CYS B 1 34 ? -21.516 -13.531 -17.484 1 47.06 34 CYS B N 1
ATOM 1596 C CA . CYS B 1 34 ? -21.203 -14.898 -17.875 1 47.06 34 CYS B CA 1
ATOM 1597 C C . CYS B 1 34 ? -22.359 -15.523 -18.641 1 47.06 34 CYS B C 1
ATOM 1599 O O . CYS B 1 34 ? -23.516 -15.484 -18.172 1 47.06 34 CYS B O 1
ATOM 1601 N N . PRO B 1 35 ? -22.422 -15.367 -19.984 1 42 35 PRO B N 1
ATOM 1602 C CA . PRO B 1 35 ? -23.562 -16.109 -20.531 1 42 35 PRO B CA 1
ATOM 1603 C C . PRO B 1 35 ? -24.016 -17.25 -19.625 1 42 35 PRO B C 1
ATOM 1605 O O . PRO B 1 35 ? -23.312 -17.625 -18.688 1 42 35 PRO B O 1
ATOM 1608 N N . SER B 1 36 ? -24.969 -18.25 -20.125 1 41.47 36 SER B N 1
ATOM 1609 C CA . SER B 1 36 ? -25.625 -19.391 -19.5 1 41.47 36 SER B CA 1
ATOM 1610 C C . SER B 1 36 ? -24.688 -20.062 -18.484 1 41.47 36 SER B C 1
ATOM 1612 O O . SER B 1 36 ? -23.531 -19.656 -18.344 1 41.47 36 SER B O 1
ATOM 1614 N N . GLY B 1 37 ? -24.625 -21.625 -18.328 1 40.97 37 GLY B N 1
ATOM 1615 C CA . GLY B 1 37 ? -24.219 -22.828 -17.625 1 40.97 37 GLY B CA 1
ATOM 1616 C C . GLY B 1 37 ? -22.75 -22.828 -17.234 1 40.97 37 GLY B C 1
ATOM 1617 O O . GLY B 1 37 ? -22.234 -23.828 -16.75 1 40.97 37 GLY B O 1
ATOM 1618 N N . ALA B 1 38 ? -21.844 -22.297 -17.969 1 44.28 38 ALA B N 1
ATOM 1619 C CA . ALA B 1 38 ? -20.484 -22.812 -17.828 1 44.28 38 ALA B CA 1
ATOM 1620 C C . ALA B 1 38 ? -19.844 -22.344 -16.531 1 44.28 38 ALA B C 1
ATOM 1622 O O . ALA B 1 38 ? -19.922 -21.156 -16.188 1 44.28 38 ALA B O 1
ATOM 1623 N N . VAL B 1 39 ? -19.734 -23.078 -15.406 1 47.03 39 VAL B N 1
ATOM 1624 C CA . VAL B 1 39 ? -19.016 -23.172 -14.133 1 47.03 39 VAL B CA 1
ATOM 1625 C C . VAL B 1 39 ? -17.797 -22.25 -14.148 1 47.03 39 VAL B C 1
ATOM 1627 O O . VAL B 1 39 ? -17.328 -21.828 -13.102 1 47.03 39 VAL B O 1
ATOM 1630 N N . ASN B 1 40 ? -16.953 -22.188 -15.266 1 48.81 40 ASN B N 1
ATOM 1631 C CA . ASN B 1 40 ? -15.562 -21.766 -15.227 1 48.81 40 ASN B CA 1
ATOM 1632 C C . ASN B 1 40 ? -15.43 -20.266 -15.398 1 48.81 40 ASN B C 1
ATOM 1634 O O . ASN B 1 40 ? -14.477 -19.781 -16.016 1 48.81 40 ASN B O 1
ATOM 1638 N N . CYS B 1 41 ? -16.375 -19.422 -15.227 1 58.72 41 CYS B N 1
ATOM 1639 C CA . CYS B 1 41 ? -16.297 -17.984 -15.516 1 58.72 41 CYS B CA 1
ATOM 1640 C C . CYS B 1 41 ? -15.328 -17.297 -14.562 1 58.72 41 CYS B C 1
ATOM 1642 O O . CYS B 1 41 ? -15.508 -16.125 -14.234 1 58.72 41 CYS B O 1
ATOM 1644 N N . GLN B 1 42 ? -14.516 -17.953 -13.977 1 66.94 42 GLN B N 1
ATOM 1645 C CA . GLN B 1 42 ? -13.547 -17.375 -13.062 1 66.94 42 GLN B CA 1
ATOM 1646 C C . GLN B 1 42 ? -12.492 -16.562 -13.82 1 66.94 42 GLN B C 1
ATOM 1648 O O . GLN B 1 42 ? -12.094 -16.938 -14.93 1 66.94 42 GLN B O 1
ATOM 1653 N N . VAL B 1 43 ? -12.289 -15.234 -13.375 1 76.31 43 VAL B N 1
ATOM 1654 C CA . VAL B 1 43 ? -11.195 -14.43 -13.906 1 76.31 43 VAL B CA 1
ATOM 1655 C C . VAL B 1 43 ? -9.906 -15.258 -13.922 1 76.31 43 VAL B C 1
ATOM 1657 O O . VAL B 1 43 ? -9.641 -16.016 -12.992 1 76.31 43 VAL B O 1
ATOM 1660 N N . SER B 1 44 ? -9.242 -15.18 -15.047 1 84.56 44 SER B N 1
ATOM 1661 C CA . SER B 1 44 ? -8.016 -15.969 -15.188 1 84.56 44 SER B CA 1
ATOM 1662 C C . SER B 1 44 ? -6.961 -15.531 -14.18 1 84.56 44 SER B C 1
ATOM 1664 O O . SER B 1 44 ? -6.984 -14.398 -13.703 1 84.56 44 SER B O 1
ATOM 1666 N N . LEU B 1 45 ? -6.062 -16.406 -13.859 1 89.25 45 LEU B N 1
ATOM 1667 C CA . LEU B 1 45 ? -4.945 -16.078 -12.977 1 89.25 45 LEU B CA 1
ATOM 1668 C C . LEU B 1 45 ? -4.105 -14.945 -13.555 1 89.25 45 LEU B C 1
ATOM 1670 O O . LEU B 1 45 ? -3.666 -14.055 -12.82 1 89.25 45 LEU B O 1
ATOM 1674 N N . ARG B 1 46 ? -3.891 -15.008 -14.875 1 89.88 46 ARG B N 1
ATOM 1675 C CA . ARG B 1 46 ? -3.111 -13.961 -15.523 1 89.88 46 ARG B CA 1
ATOM 1676 C C . ARG B 1 46 ? -3.754 -12.594 -15.328 1 89.88 46 ARG B C 1
ATOM 1678 O O . ARG B 1 46 ? -3.068 -11.625 -15 1 89.88 46 ARG B O 1
ATOM 1685 N N . ASP B 1 47 ? -5.012 -12.547 -15.516 1 86.94 47 ASP B N 1
ATOM 1686 C CA . ASP B 1 47 ? -5.73 -11.289 -15.352 1 86.94 47 ASP B CA 1
ATOM 1687 C C . ASP B 1 47 ? -5.664 -10.797 -13.906 1 86.94 47 ASP B C 1
ATOM 1689 O O . ASP B 1 47 ? -5.5 -9.602 -13.656 1 86.94 47 ASP B O 1
ATOM 1693 N N . LEU B 1 48 ? -5.816 -11.68 -12.953 1 88.56 48 LEU B N 1
ATOM 1694 C CA . LEU B 1 48 ? -5.711 -11.32 -11.547 1 88.56 48 LEU B CA 1
ATOM 1695 C C . LEU B 1 48 ? -4.332 -10.75 -11.234 1 88.56 48 LEU B C 1
ATOM 1697 O O . LEU B 1 48 ? -4.227 -9.711 -10.578 1 88.56 48 LEU B O 1
ATOM 1701 N N . PHE B 1 49 ? -3.33 -11.391 -11.727 1 92.38 49 PHE B N 1
ATOM 1702 C CA . PHE B 1 49 ? -1.975 -10.898 -11.516 1 92.38 49 PHE B CA 1
ATOM 1703 C C . PHE B 1 49 ? -1.785 -9.539 -12.18 1 92.38 49 PHE B C 1
ATOM 1705 O O . PHE B 1 49 ? -1.164 -8.641 -11.609 1 92.38 49 PHE B O 1
ATOM 1712 N N . ASP B 1 50 ? -2.256 -9.375 -13.398 1 89.5 50 ASP B N 1
ATOM 1713 C CA . ASP B 1 50 ? -2.09 -8.109 -14.102 1 89.5 50 ASP B CA 1
ATOM 1714 C C . ASP B 1 50 ? -2.705 -6.957 -13.305 1 89.5 50 ASP B C 1
ATOM 1716 O O . ASP B 1 50 ? -2.082 -5.906 -13.141 1 89.5 50 ASP B O 1
ATOM 1720 N N . ARG B 1 51 ? -3.848 -7.117 -12.836 1 87.69 51 ARG B N 1
ATOM 1721 C CA . ARG B 1 51 ? -4.535 -6.078 -12.07 1 87.69 51 ARG B CA 1
ATOM 1722 C C . ARG B 1 51 ? -3.809 -5.797 -10.758 1 87.69 51 ARG B C 1
ATOM 1724 O O . ARG B 1 51 ? -3.621 -4.637 -10.383 1 87.69 51 ARG B O 1
ATOM 1731 N N . ALA B 1 52 ? -3.434 -6.863 -10.039 1 93 52 ALA B N 1
ATOM 1732 C CA . ALA B 1 52 ? -2.727 -6.695 -8.773 1 93 52 ALA B CA 1
ATOM 1733 C C . ALA B 1 52 ? -1.396 -5.977 -8.977 1 93 52 ALA B C 1
ATOM 1735 O O . ALA B 1 52 ? -1.021 -5.109 -8.18 1 93 52 ALA B O 1
ATOM 1736 N N . VAL B 1 53 ? -0.703 -6.32 -10.07 1 92.94 53 VAL B N 1
ATOM 1737 C CA . VAL B 1 53 ? 0.608 -5.738 -10.336 1 92.94 53 VAL B CA 1
ATOM 1738 C C . VAL B 1 53 ? 0.452 -4.262 -10.703 1 92.94 53 VAL B C 1
ATOM 1740 O O . VAL B 1 53 ? 1.238 -3.422 -10.258 1 92.94 53 VAL B O 1
ATOM 1743 N N . ILE B 1 54 ? -0.52 -3.928 -11.531 1 90.56 54 ILE B N 1
ATOM 1744 C CA . ILE B 1 54 ? -0.776 -2.531 -11.875 1 90.56 54 ILE B CA 1
ATOM 1745 C C . ILE B 1 54 ? -1.035 -1.73 -10.594 1 90.56 54 ILE B C 1
ATOM 1747 O O . ILE B 1 54 ? -0.463 -0.655 -10.406 1 90.56 54 ILE B O 1
ATOM 1751 N N . LEU B 1 55 ? -1.858 -2.244 -9.758 1 91.75 55 LEU B N 1
ATOM 1752 C CA . LEU B 1 55 ? -2.248 -1.543 -8.547 1 91.75 55 LEU B CA 1
ATOM 1753 C C . LEU B 1 55 ? -1.069 -1.421 -7.586 1 91.75 55 LEU B C 1
ATOM 1755 O O . LEU B 1 55 ? -0.837 -0.355 -7.012 1 91.75 55 LEU B O 1
ATOM 1759 N N . SER B 1 56 ? -0.317 -2.541 -7.363 1 93.75 56 SER B N 1
ATOM 1760 C CA . SER B 1 56 ? 0.829 -2.496 -6.461 1 93.75 56 SER B CA 1
ATOM 1761 C C . SER B 1 56 ? 1.898 -1.537 -6.973 1 93.75 56 SER B C 1
ATOM 1763 O O . SER B 1 56 ? 2.549 -0.848 -6.184 1 93.75 56 SER B O 1
ATOM 1765 N N . HIS B 1 57 ? 2.109 -1.501 -8.258 1 91.44 57 HIS B N 1
ATOM 1766 C CA . HIS B 1 57 ? 3.039 -0.552 -8.852 1 91.44 57 HIS B CA 1
ATOM 1767 C C . HIS B 1 57 ? 2.596 0.886 -8.609 1 91.44 57 HIS B C 1
ATOM 1769 O O . HIS B 1 57 ? 3.418 1.75 -8.297 1 91.44 57 HIS B O 1
ATOM 1775 N N . TYR B 1 58 ? 1.371 1.11 -8.812 1 91.44 58 TYR B N 1
ATOM 1776 C CA . TYR B 1 58 ? 0.817 2.438 -8.57 1 91.44 58 TYR B CA 1
ATOM 1777 C C . TYR B 1 58 ? 1.091 2.891 -7.141 1 91.44 58 TYR B C 1
ATOM 1779 O O . TYR B 1 58 ? 1.569 4.004 -6.914 1 91.44 58 TYR B O 1
ATOM 1787 N N . ILE B 1 59 ? 0.784 2.059 -6.148 1 94.38 59 ILE B N 1
ATOM 1788 C CA . ILE B 1 59 ? 0.958 2.412 -4.746 1 94.38 59 ILE B CA 1
ATOM 1789 C C . ILE B 1 59 ? 2.438 2.652 -4.453 1 94.38 59 ILE B C 1
ATOM 1791 O O . ILE B 1 59 ? 2.789 3.58 -3.719 1 94.38 59 ILE B O 1
ATOM 1795 N N . HIS B 1 60 ? 3.254 1.837 -4.996 1 94.06 60 HIS B N 1
ATOM 1796 C CA . HIS B 1 60 ? 4.688 2.02 -4.805 1 94.06 60 HIS B CA 1
ATOM 1797 C C . HIS B 1 60 ? 5.156 3.355 -5.371 1 94.06 60 HIS B C 1
ATOM 1799 O O . HIS B 1 60 ? 5.918 4.078 -4.727 1 94.06 60 HIS B O 1
ATOM 1805 N N . ASN B 1 61 ? 4.742 3.682 -6.582 1 93.38 61 ASN B N 1
ATOM 1806 C CA . ASN B 1 61 ? 5.105 4.957 -7.188 1 93.38 61 ASN B CA 1
ATOM 1807 C C . ASN B 1 61 ? 4.613 6.137 -6.355 1 93.38 61 ASN B C 1
ATOM 1809 O O . ASN B 1 61 ? 5.355 7.094 -6.125 1 93.38 61 ASN B O 1
ATOM 1813 N N . LEU B 1 62 ? 3.359 6.023 -5.957 1 93.75 62 LEU B N 1
ATOM 1814 C CA . LEU B 1 62 ? 2.783 7.066 -5.117 1 93.75 62 LEU B CA 1
ATOM 1815 C C . LEU B 1 62 ? 3.602 7.254 -3.844 1 93.75 62 LEU B C 1
ATOM 1817 O O . LEU B 1 62 ? 3.992 8.375 -3.51 1 93.75 62 LEU B O 1
ATOM 1821 N N . SER B 1 63 ? 3.893 6.148 -3.096 1 95.25 63 SER B N 1
ATOM 1822 C CA . SER B 1 63 ? 4.633 6.223 -1.842 1 95.25 63 SER B CA 1
ATOM 1823 C C . SER B 1 63 ? 6.055 6.727 -2.068 1 95.25 63 SER B C 1
ATOM 1825 O O . SER B 1 63 ? 6.598 7.461 -1.239 1 95.25 63 SER B O 1
ATOM 1827 N N . SER B 1 64 ? 6.645 6.387 -3.221 1 95.06 64 SER B N 1
ATOM 1828 C CA . SER B 1 64 ? 7.992 6.84 -3.547 1 95.06 64 SER B CA 1
ATOM 1829 C C . SER B 1 64 ? 8.023 8.344 -3.803 1 95.06 64 SER B C 1
ATOM 1831 O O . SER B 1 64 ? 8.906 9.047 -3.305 1 95.06 64 SER B O 1
ATOM 1833 N N . GLU B 1 65 ? 7.074 8.781 -4.566 1 94.75 65 GLU B N 1
ATOM 1834 C CA . GLU B 1 65 ? 7.008 10.211 -4.855 1 94.75 65 GLU B CA 1
ATOM 1835 C C . GLU B 1 65 ? 6.766 11.023 -3.588 1 94.75 65 GLU B C 1
ATOM 1837 O O . GLU B 1 65 ? 7.402 12.055 -3.375 1 94.75 65 GLU B O 1
ATOM 1842 N N . MET B 1 66 ? 5.801 10.602 -2.738 1 95.56 66 MET B N 1
ATOM 1843 C CA . MET B 1 66 ? 5.523 11.281 -1.476 1 95.56 66 MET B CA 1
ATOM 1844 C C . MET B 1 66 ? 6.766 11.312 -0.593 1 95.56 66 MET B C 1
ATOM 1846 O O . MET B 1 66 ? 7.113 12.359 -0.045 1 95.56 66 MET B O 1
ATOM 1850 N N . PHE B 1 67 ? 7.508 10.195 -0.476 1 96.31 67 PHE B N 1
ATOM 1851 C CA . PHE B 1 67 ? 8.703 10.102 0.353 1 96.31 67 PHE B CA 1
ATOM 1852 C C . PHE B 1 67 ? 9.797 11.023 -0.17 1 96.31 67 PHE B C 1
ATOM 1854 O O . PHE B 1 67 ? 10.414 11.758 0.6 1 96.31 67 PHE B O 1
ATOM 1861 N N . ASN B 1 68 ? 10.023 10.922 -1.476 1 95.94 68 ASN B N 1
ATOM 1862 C CA . ASN B 1 68 ? 11.078 11.727 -2.078 1 95.94 68 ASN B CA 1
ATOM 1863 C C . ASN B 1 68 ? 10.852 13.219 -1.862 1 95.94 68 ASN B C 1
ATOM 1865 O O . ASN B 1 68 ? 11.773 13.953 -1.521 1 95.94 68 ASN B O 1
ATOM 1869 N N . GLU B 1 69 ? 9.672 13.664 -2.111 1 96.19 69 GLU B N 1
ATOM 1870 C CA . GLU B 1 69 ? 9.359 15.07 -1.907 1 96.19 69 GLU B CA 1
ATOM 1871 C C . GLU B 1 69 ? 9.516 15.469 -0.441 1 96.19 69 GLU B C 1
ATOM 1873 O O . GLU B 1 69 ? 10.047 16.531 -0.131 1 96.19 69 GLU B O 1
ATOM 1878 N N . PHE B 1 70 ? 9.031 14.664 0.471 1 96.44 70 PHE B N 1
ATOM 1879 C CA . PHE B 1 70 ? 9.172 14.953 1.894 1 96.44 70 PHE B CA 1
ATOM 1880 C C . PHE B 1 70 ? 10.648 15.008 2.291 1 96.44 70 PHE B C 1
ATOM 1882 O O . PHE B 1 70 ? 11.062 15.914 3.021 1 96.44 70 PHE B O 1
ATOM 1889 N N . ASP B 1 71 ? 11.375 14.055 1.836 1 96.19 71 ASP B N 1
ATOM 1890 C CA . ASP B 1 71 ? 12.805 13.977 2.143 1 96.19 71 ASP B CA 1
ATOM 1891 C C . ASP B 1 71 ? 13.539 15.227 1.65 1 96.19 71 ASP B C 1
ATOM 1893 O O . ASP B 1 71 ? 14.328 15.812 2.387 1 96.19 71 ASP B O 1
ATOM 1897 N N . LYS B 1 72 ? 13.211 15.617 0.485 1 96.31 72 LYS B N 1
ATOM 1898 C CA . LYS B 1 72 ? 13.852 16.781 -0.125 1 96.31 72 LYS B CA 1
ATOM 1899 C C . LYS B 1 72 ? 13.508 18.062 0.634 1 96.31 72 LYS B C 1
ATOM 1901 O O . LYS B 1 72 ? 14.367 18.922 0.834 1 96.31 72 LYS B O 1
ATOM 1906 N N . ARG B 1 73 ? 12.383 18.156 1.152 1 95.44 73 ARG B N 1
ATOM 1907 C CA . ARG B 1 73 ? 11.914 19.406 1.729 1 95.44 73 ARG B CA 1
ATOM 1908 C C . ARG B 1 73 ? 12.188 19.469 3.229 1 95.44 73 ARG B C 1
ATOM 1910 O O . ARG B 1 73 ? 12.477 20.531 3.775 1 95.44 73 ARG B O 1
ATOM 1917 N N . TYR B 1 74 ? 12.172 18.312 3.889 1 95.81 74 TYR B N 1
ATOM 1918 C CA . TYR B 1 74 ? 12.102 18.422 5.344 1 95.81 74 TYR B CA 1
ATOM 1919 C C . TYR B 1 74 ? 13.203 17.594 6 1 95.81 74 TYR B C 1
ATOM 1921 O O . TYR B 1 74 ? 13.477 17.75 7.195 1 95.81 74 TYR B O 1
ATOM 1929 N N . ALA B 1 75 ? 13.867 16.734 5.25 1 96.19 75 ALA B N 1
ATOM 1930 C CA . ALA B 1 75 ? 14.695 15.758 5.949 1 96.19 75 ALA B CA 1
ATOM 1931 C C . ALA B 1 75 ? 16.172 15.953 5.621 1 96.19 75 ALA B C 1
ATOM 1933 O O . ALA B 1 75 ? 17.047 15.367 6.277 1 96.19 75 ALA B O 1
ATOM 1934 N N . GLN B 1 76 ? 16.453 16.75 4.664 1 93.62 76 GLN B N 1
ATOM 1935 C CA . GLN B 1 76 ? 17.844 16.938 4.25 1 93.62 76 GLN B CA 1
ATOM 1936 C C . GLN B 1 76 ? 18.688 17.469 5.398 1 93.62 76 GLN B C 1
ATOM 1938 O O . GLN B 1 76 ? 18.328 18.453 6.035 1 93.62 76 GLN B O 1
ATOM 1943 N N . GLY B 1 77 ? 19.812 16.703 5.664 1 92.81 77 GLY B N 1
ATOM 1944 C CA . GLY B 1 77 ? 20.766 17.156 6.672 1 92.81 77 GLY B CA 1
ATOM 1945 C C . GLY B 1 77 ? 20.344 16.812 8.086 1 92.81 77 GLY B C 1
ATOM 1946 O O . GLY B 1 77 ? 21 17.203 9.047 1 92.81 77 GLY B O 1
ATOM 1947 N N . ARG B 1 78 ? 19.281 16.078 8.328 1 94.75 78 ARG B N 1
ATOM 1948 C CA . ARG B 1 78 ? 18.766 15.812 9.664 1 94.75 78 ARG B CA 1
ATOM 1949 C C . ARG B 1 78 ? 19.125 14.406 10.125 1 94.75 78 ARG B C 1
ATOM 1951 O O . ARG B 1 78 ? 18.875 14.039 11.273 1 94.75 78 ARG B O 1
ATOM 1958 N N . GLY B 1 79 ? 19.656 13.609 9.18 1 94.38 79 GLY B N 1
ATOM 1959 C CA . GLY B 1 79 ? 20.125 12.281 9.531 1 94.38 79 GLY B CA 1
ATOM 1960 C C . GLY B 1 79 ? 19 11.289 9.75 1 94.38 79 GLY B C 1
ATOM 1961 O O . GLY B 1 79 ? 19.172 10.297 10.469 1 94.38 79 GLY B O 1
ATOM 1962 N N . PHE B 1 80 ? 17.844 11.5 9.258 1 95.56 80 PHE B N 1
ATOM 1963 C CA . PHE B 1 80 ? 16.672 10.648 9.469 1 95.56 80 PHE B CA 1
ATOM 1964 C C . PHE B 1 80 ? 16.891 9.266 8.859 1 95.56 80 PHE B C 1
ATOM 1966 O O . PHE B 1 80 ? 16.422 8.266 9.398 1 95.56 80 PHE B O 1
ATOM 1973 N N . ILE B 1 81 ? 17.625 9.258 7.848 1 92.06 81 ILE B N 1
ATOM 1974 C CA . ILE B 1 81 ? 17.812 8.008 7.113 1 92.06 81 ILE B CA 1
ATOM 1975 C C . ILE B 1 81 ? 18.5 6.977 8 1 92.06 81 ILE B C 1
ATOM 1977 O O . ILE B 1 81 ? 18.141 5.797 8 1 92.06 81 ILE B O 1
ATOM 1981 N N . THR B 1 82 ? 19.469 7.41 8.68 1 91.94 82 THR B N 1
ATOM 1982 C CA . THR B 1 82 ? 20.203 6.504 9.555 1 91.94 82 THR B CA 1
ATOM 1983 C C . THR B 1 82 ? 19.312 5.984 10.672 1 91.94 82 THR B C 1
ATOM 1985 O O . THR B 1 82 ? 19.406 4.816 11.055 1 91.94 82 THR B O 1
ATOM 1988 N N . LYS B 1 83 ? 18.438 6.809 11.172 1 91.88 83 LYS B N 1
ATOM 1989 C CA . LYS B 1 83 ? 17.531 6.422 12.25 1 91.88 83 LYS B CA 1
ATOM 1990 C C . LYS B 1 83 ? 16.438 5.477 11.75 1 91.88 83 LYS B C 1
ATOM 1992 O O . LYS B 1 83 ? 15.922 4.66 12.508 1 91.88 83 LYS B O 1
ATOM 1997 N N . ALA B 1 84 ? 16.172 5.602 10.523 1 92.56 84 ALA B N 1
ATOM 1998 C CA . ALA B 1 84 ? 15.039 4.871 9.969 1 92.56 84 ALA B CA 1
ATOM 1999 C C . ALA B 1 84 ? 15.453 3.467 9.531 1 92.56 84 ALA B C 1
ATOM 2001 O O . ALA B 1 84 ? 14.594 2.617 9.273 1 92.56 84 ALA B O 1
ATOM 2002 N N . ILE B 1 85 ? 16.734 3.273 9.633 1 85.38 85 ILE B N 1
ATOM 2003 C CA . ILE B 1 85 ? 17.234 1.969 9.195 1 85.38 85 ILE B CA 1
ATOM 2004 C C . ILE B 1 85 ? 16.656 0.878 10.102 1 85.38 85 ILE B C 1
ATOM 2006 O O . ILE B 1 85 ? 16.781 0.948 11.328 1 85.38 85 ILE B O 1
ATOM 2010 N N . ASN B 1 86 ? 15.93 -0.067 9.734 1 81.44 86 ASN B N 1
ATOM 2011 C CA . ASN B 1 86 ? 15.352 -1.22 10.414 1 81.44 86 ASN B CA 1
ATOM 2012 C C . ASN B 1 86 ? 14.242 -0.802 11.383 1 81.44 86 ASN B C 1
ATOM 2014 O O . ASN B 1 86 ? 14.031 -1.447 12.406 1 81.44 86 ASN B O 1
ATOM 2018 N N . SER B 1 87 ? 13.734 0.318 11.125 1 87.81 87 SER B N 1
ATOM 2019 C CA . SER B 1 87 ? 12.703 0.833 12.023 1 87.81 87 SER B CA 1
ATOM 2020 C C . SER B 1 87 ? 11.328 0.274 11.68 1 87.81 87 SER B C 1
ATOM 2022 O O . SER B 1 87 ? 10.391 0.401 12.461 1 87.81 87 SER B O 1
ATOM 2024 N N . CYS B 1 88 ? 11.32 -0.337 10.508 1 88.88 88 CYS B N 1
ATOM 2025 C CA . CYS B 1 88 ? 10.008 -0.806 10.078 1 88.88 88 CYS B CA 1
ATOM 2026 C C . CYS B 1 88 ? 9.633 -2.104 10.781 1 88.88 88 CYS B C 1
ATOM 2028 O O . CYS B 1 88 ? 10.461 -3.004 10.914 1 88.88 88 CYS B O 1
ATOM 2030 N N . HIS B 1 89 ? 8.43 -2.242 11.273 1 82.94 89 HIS B N 1
ATOM 2031 C CA . HIS B 1 89 ? 7.926 -3.434 11.945 1 82.94 89 HIS B CA 1
ATOM 2032 C C . HIS B 1 89 ? 8.031 -4.66 11.047 1 82.94 89 HIS B C 1
ATOM 2034 O O . HIS B 1 89 ? 8.172 -5.781 11.531 1 82.94 89 HIS B O 1
ATOM 2040 N N . THR B 1 90 ? 8 -4.414 9.758 1 84.31 90 THR B N 1
ATOM 2041 C CA . THR B 1 90 ? 8.008 -5.488 8.773 1 84.31 90 THR B CA 1
ATOM 2042 C C . THR B 1 90 ? 9.422 -5.77 8.281 1 84.31 90 THR B C 1
ATOM 2044 O O . THR B 1 90 ? 9.617 -6.492 7.305 1 84.31 90 THR B O 1
ATOM 2047 N N . SER B 1 91 ? 10.414 -5.301 8.914 1 82.31 91 SER B N 1
ATOM 2048 C CA . SER B 1 91 ? 11.797 -5.414 8.469 1 82.31 91 SER B CA 1
ATOM 2049 C C . SER B 1 91 ? 12.227 -6.871 8.344 1 82.31 91 SER B C 1
ATOM 2051 O O . SER B 1 91 ? 13.086 -7.211 7.531 1 82.31 91 SER B O 1
ATOM 2053 N N . SER B 1 92 ? 11.617 -7.75 9.07 1 74.31 92 SER B N 1
ATOM 2054 C CA . SER B 1 92 ? 12.008 -9.156 9.078 1 74.31 92 SER B CA 1
ATOM 2055 C C . SER B 1 92 ? 11.461 -9.883 7.848 1 74.31 92 SER B C 1
ATOM 2057 O O . SER B 1 92 ? 11.906 -10.984 7.527 1 74.31 92 SER B O 1
ATOM 2059 N N . LEU B 1 93 ? 10.406 -9.312 7.18 1 74.75 93 LEU B N 1
ATOM 2060 C CA . LEU B 1 93 ? 9.859 -9.922 5.973 1 74.75 93 LEU B CA 1
ATOM 2061 C C . LEU B 1 93 ? 10.766 -9.664 4.773 1 74.75 93 LEU B C 1
ATOM 2063 O O . LEU B 1 93 ? 10.82 -8.539 4.266 1 74.75 93 LEU B O 1
ATOM 2067 N N . SER B 1 94 ? 11.727 -10.555 4.48 1 62.5 94 SER B N 1
ATOM 2068 C CA . SER B 1 94 ? 12.742 -10.375 3.451 1 62.5 94 SER B CA 1
ATOM 2069 C C . SER B 1 94 ? 12.133 -10.438 2.057 1 62.5 94 SER B C 1
ATOM 2071 O O . SER B 1 94 ? 11.211 -11.219 1.807 1 62.5 94 SER B O 1
ATOM 2073 N N . THR B 1 95 ? 12.086 -9.289 1.216 1 60.34 95 THR B N 1
ATOM 2074 C CA . THR B 1 95 ? 11.656 -9.273 -0.18 1 60.34 95 THR B CA 1
ATOM 2075 C C . THR B 1 95 ? 12.812 -9.656 -1.102 1 60.34 95 THR B C 1
ATOM 2077 O O . THR B 1 95 ? 13.977 -9.383 -0.795 1 60.34 95 THR B O 1
ATOM 2080 N N . PRO B 1 96 ? 12.625 -10.547 -2.105 1 52.31 96 PRO B N 1
ATOM 2081 C CA . PRO B 1 96 ? 13.633 -10.703 -3.152 1 52.31 96 PRO B CA 1
ATOM 2082 C C . PRO B 1 96 ? 13.922 -9.406 -3.898 1 52.31 96 PRO B C 1
ATOM 2084 O O . PRO B 1 96 ? 12.992 -8.766 -4.406 1 52.31 96 PRO B O 1
ATOM 2087 N N . GLU B 1 97 ? 14.633 -8.492 -3.371 1 47.31 97 GLU B N 1
ATOM 2088 C CA . GLU B 1 97 ? 14.859 -7.203 -4.016 1 47.31 97 GLU B CA 1
ATOM 2089 C C . GLU B 1 97 ? 15.094 -7.371 -5.516 1 47.31 97 GLU B C 1
ATOM 2091 O O . GLU B 1 97 ? 14.773 -6.48 -6.305 1 47.31 97 GLU B O 1
ATOM 2096 N N . ASP B 1 98 ? 16.031 -8.211 -5.961 1 41.5 98 ASP B N 1
ATOM 2097 C CA . ASP B 1 98 ? 16.328 -8.43 -7.375 1 41.5 98 ASP B CA 1
ATOM 2098 C C . ASP B 1 98 ? 15.938 -9.844 -7.801 1 41.5 98 ASP B C 1
ATOM 2100 O O . ASP B 1 98 ? 15.789 -10.734 -6.965 1 41.5 98 ASP B O 1
ATOM 2104 N N . LYS B 1 99 ? 15.562 -10.047 -9.117 1 44 99 LYS B N 1
ATOM 2105 C CA . LYS B 1 99 ? 15.281 -11.336 -9.734 1 44 99 LYS B CA 1
ATOM 2106 C C . LYS B 1 99 ? 16.141 -12.438 -9.133 1 44 99 LYS B C 1
ATOM 2108 O O . LYS B 1 99 ? 15.672 -13.555 -8.914 1 44 99 LYS B O 1
ATOM 2113 N N . GLU B 1 100 ? 17.234 -12.141 -9.008 1 42.53 100 GLU B N 1
ATOM 2114 C CA . GLU B 1 100 ? 18.203 -13.133 -8.57 1 42.53 100 GLU B CA 1
ATOM 2115 C C . GLU B 1 100 ? 17.969 -13.523 -7.113 1 42.53 100 GLU B C 1
ATOM 2117 O O . GLU B 1 100 ? 18.125 -14.695 -6.746 1 42.53 100 GLU B O 1
ATOM 2122 N N . GLN B 1 101 ? 17.562 -12.578 -6.445 1 44.62 101 GLN B N 1
ATOM 2123 C CA . GLN B 1 101 ? 17.359 -12.836 -5.023 1 44.62 101 GLN B CA 1
ATOM 2124 C C . GLN B 1 101 ? 15.992 -13.453 -4.762 1 44.62 101 GLN B C 1
ATOM 2126 O O . GLN B 1 101 ? 15.805 -14.148 -3.76 1 44.62 101 GLN B O 1
ATOM 2131 N N . ALA B 1 102 ? 15.141 -13.117 -5.582 1 44.44 102 ALA B N 1
ATOM 2132 C CA . ALA B 1 102 ? 13.789 -13.656 -5.453 1 44.44 102 ALA B CA 1
ATOM 2133 C C . ALA B 1 102 ? 13.812 -15.18 -5.379 1 44.44 102 ALA B C 1
ATOM 2135 O O . ALA B 1 102 ? 12.992 -15.789 -4.684 1 44.44 102 ALA B O 1
ATOM 2136 N N . GLN B 1 103 ? 14.703 -15.695 -6.172 1 40.41 103 GLN B N 1
ATOM 2137 C CA . GLN B 1 103 ? 14.758 -17.156 -6.133 1 40.41 103 GLN B CA 1
ATOM 2138 C C . GLN B 1 103 ? 15.234 -17.656 -4.77 1 40.41 103 GLN B C 1
ATOM 2140 O O . GLN B 1 103 ? 14.93 -18.781 -4.371 1 40.41 103 GLN B O 1
ATOM 2145 N N . GLN B 1 104 ? 16.047 -16.828 -4.152 1 40.91 104 GLN B N 1
ATOM 2146 C CA . GLN B 1 104 ? 16.656 -17.328 -2.92 1 40.91 104 GLN B CA 1
ATOM 2147 C C . GLN B 1 104 ? 16.031 -16.672 -1.693 1 40.91 104 GLN B C 1
ATOM 2149 O O . GLN B 1 104 ? 16.609 -15.734 -1.134 1 40.91 104 GLN B O 1
ATOM 2154 N N . ILE B 1 105 ? 14.805 -16.484 -1.72 1 44.5 105 ILE B N 1
ATOM 2155 C CA . ILE B 1 105 ? 14.203 -15.836 -0.556 1 44.5 105 ILE B CA 1
ATOM 2156 C C . ILE B 1 105 ? 14.531 -16.641 0.702 1 44.5 105 ILE B C 1
ATOM 2158 O O . ILE B 1 105 ? 14.352 -17.859 0.731 1 44.5 105 ILE B O 1
ATOM 2162 N N . HIS B 1 106 ? 15.367 -16.188 1.583 1 37.94 106 HIS B N 1
ATOM 2163 C CA . HIS B 1 106 ? 15.586 -16.797 2.889 1 37.94 106 HIS B CA 1
ATOM 2164 C C . HIS B 1 106 ? 14.258 -17.078 3.592 1 37.94 106 HIS B C 1
ATOM 2166 O O . HIS B 1 106 ? 13.422 -16.188 3.729 1 37.94 106 HIS B O 1
ATOM 2172 N N . VAL B 1 107 ? 13.844 -18.25 3.662 1 35.88 107 VAL B N 1
ATOM 2173 C CA . VAL B 1 107 ? 12.688 -18.766 4.391 1 35.88 107 VAL B CA 1
ATOM 2174 C C . VAL B 1 107 ? 12.719 -18.266 5.832 1 35.88 107 VAL B C 1
ATOM 2176 O O . VAL B 1 107 ? 13.641 -18.578 6.586 1 35.88 107 VAL B O 1
ATOM 2179 N N . HIS B 1 108 ? 12.562 -17.078 6.16 1 37.91 108 HIS B N 1
ATOM 2180 C CA . HIS B 1 108 ? 12.367 -16.797 7.578 1 37.91 108 HIS B CA 1
ATOM 2181 C C . HIS B 1 108 ? 11.18 -17.578 8.133 1 37.91 108 HIS B C 1
ATOM 2183 O O . HIS B 1 108 ? 10.195 -17.812 7.422 1 37.91 108 HIS B O 1
ATOM 2189 N N . PRO B 1 109 ? 11.328 -18.344 9.289 1 35.25 109 PRO B N 1
ATOM 2190 C CA . PRO B 1 109 ? 10.234 -19.078 9.93 1 35.25 109 PRO B CA 1
ATOM 2191 C C . PRO B 1 109 ? 8.898 -18.344 9.828 1 35.25 109 PRO B C 1
ATOM 2193 O O . PRO B 1 109 ? 8.867 -17.156 9.484 1 35.25 109 PRO B O 1
ATOM 2196 N N . GLY B 1 110 ? 7.852 -18.891 10.602 1 35.41 110 GLY B N 1
ATOM 2197 C CA . GLY B 1 110 ? 6.406 -18.859 10.734 1 35.41 110 GLY B CA 1
ATOM 2198 C C . GLY B 1 110 ? 5.848 -17.469 10.953 1 35.41 110 GLY B C 1
ATOM 2199 O O . GLY B 1 110 ? 5.988 -16.906 12.039 1 35.41 110 GLY B O 1
ATOM 2200 N N . ILE B 1 111 ? 6.109 -16.594 10.219 1 41 111 ILE B N 1
ATOM 2201 C CA . ILE B 1 111 ? 5.32 -15.406 10.492 1 41 111 ILE B CA 1
ATOM 2202 C C . ILE B 1 111 ? 3.859 -15.789 10.711 1 41 111 ILE B C 1
ATOM 2204 O O . ILE B 1 111 ? 3.217 -16.344 9.812 1 41 111 ILE B O 1
ATOM 2208 N N . ARG B 1 112 ? 3.541 -16.125 11.898 1 37.03 112 ARG B N 1
ATOM 2209 C CA . ARG B 1 112 ? 2.168 -16.438 12.289 1 37.03 112 ARG B CA 1
ATOM 2210 C C . ARG B 1 112 ? 1.211 -15.336 11.836 1 37.03 112 ARG B C 1
ATOM 2212 O O . ARG B 1 112 ? 1.518 -14.148 11.961 1 37.03 112 ARG B O 1
ATOM 2219 N N . GLU B 1 113 ? 0.43 -15.578 10.875 1 45.66 113 GLU B N 1
ATOM 2220 C CA . GLU B 1 113 ? -0.704 -14.852 10.305 1 45.66 113 GLU B CA 1
ATOM 2221 C C . GLU B 1 113 ? -1.338 -13.922 11.336 1 45.66 113 GLU B C 1
ATOM 2223 O O . GLU B 1 113 ? -1.958 -12.922 10.977 1 45.66 113 GLU B O 1
ATOM 2228 N N . ASN B 1 114 ? -1.281 -14.367 12.672 1 41.81 114 ASN B N 1
ATOM 2229 C CA . ASN B 1 114 ? -2.205 -13.734 13.602 1 41.81 114 ASN B CA 1
ATOM 2230 C C . ASN B 1 114 ? -1.662 -12.398 14.109 1 41.81 114 ASN B C 1
ATOM 2232 O O . ASN B 1 114 ? -2.217 -11.812 15.039 1 41.81 114 ASN B O 1
ATOM 2236 N N . GLU B 1 115 ? -0.422 -12.148 13.977 1 47.12 115 GLU B N 1
ATOM 2237 C CA . GLU B 1 115 ? 0.006 -10.969 14.727 1 47.12 115 GLU B CA 1
ATOM 2238 C C . GLU B 1 115 ? -0.51 -9.688 14.078 1 47.12 115 GLU B C 1
ATOM 2240 O O . GLU B 1 115 ? -0.227 -9.422 12.914 1 47.12 115 GLU B O 1
ATOM 2245 N N . VAL B 1 116 ? -1.696 -9.25 14.352 1 49.78 116 VAL B N 1
ATOM 2246 C CA . VAL B 1 116 ? -2.338 -7.984 14.008 1 49.78 116 VAL B CA 1
ATOM 2247 C C . VAL B 1 116 ? -1.333 -6.84 14.148 1 49.78 116 VAL B C 1
ATOM 2249 O O . VAL B 1 116 ? -0.968 -6.461 15.266 1 49.78 116 VAL B O 1
ATOM 2252 N N . TYR B 1 117 ? -0.289 -6.73 13.625 1 50.06 117 TYR B N 1
ATOM 2253 C CA . TYR B 1 117 ? 0.684 -5.648 13.742 1 50.06 117 TYR B CA 1
ATOM 2254 C C . TYR B 1 117 ? 0.045 -4.305 13.422 1 50.06 117 TYR B C 1
ATOM 2256 O O . TYR B 1 117 ? -0.155 -3.967 12.25 1 50.06 117 TYR B O 1
ATOM 2264 N N . SER B 1 118 ? -1.065 -3.877 14.062 1 57.88 118 SER B N 1
ATOM 2265 C CA . SER B 1 118 ? -1.382 -2.488 13.742 1 57.88 118 SER B CA 1
ATOM 2266 C C . SER B 1 118 ? -0.285 -1.547 14.234 1 57.88 118 SER B C 1
ATOM 2268 O O . SER B 1 118 ? 0.026 -1.513 15.422 1 57.88 118 SER B O 1
ATOM 2270 N N . VAL B 1 119 ? 0.731 -1.21 13.438 1 67.94 119 VAL B N 1
ATOM 2271 C CA . VAL B 1 119 ? 1.923 -0.438 13.773 1 67.94 119 VAL B CA 1
ATOM 2272 C C . VAL B 1 119 ? 1.598 1.054 13.742 1 67.94 119 VAL B C 1
ATOM 2274 O O . VAL B 1 119 ? 2.447 1.887 14.07 1 67.94 119 VAL B O 1
ATOM 2277 N N . TRP B 1 120 ? 0.16 1.381 13.648 1 83.94 120 TRP B N 1
ATOM 2278 C CA . TRP B 1 120 ? -0.142 2.809 13.633 1 83.94 120 TRP B CA 1
ATOM 2279 C C . TRP B 1 120 ? -0.001 3.412 15.023 1 83.94 120 TRP B C 1
ATOM 2281 O O . TRP B 1 120 ? -0.704 3.014 15.953 1 83.94 120 TRP B O 1
ATOM 2291 N N . SER B 1 121 ? 0.9 4.301 15.211 1 83.88 121 SER B N 1
ATOM 2292 C CA . SER B 1 121 ? 1.197 4.914 16.5 1 83.88 121 SER B CA 1
ATOM 2293 C C . SER B 1 121 ? 0.178 5.992 16.844 1 83.88 121 SER B C 1
ATOM 2295 O O . SER B 1 121 ? 0.182 6.523 17.953 1 83.88 121 SER B O 1
ATOM 2297 N N . GLY B 1 122 ? -0.679 6.285 15.922 1 89.19 122 GLY B N 1
ATOM 2298 C CA . GLY B 1 122 ? -1.729 7.258 16.172 1 89.19 122 GLY B CA 1
ATOM 2299 C C . GLY B 1 122 ? -1.375 8.656 15.695 1 89.19 122 GLY B C 1
ATOM 2300 O O . GLY B 1 122 ? -0.202 8.961 15.469 1 89.19 122 GLY B O 1
ATOM 2301 N N . LEU B 1 123 ? -2.344 9.5 15.57 1 89.44 123 LEU B N 1
ATOM 2302 C CA . LEU B 1 123 ? -2.205 10.859 15.07 1 89.44 123 LEU B CA 1
ATOM 2303 C C . LEU B 1 123 ? -1.333 11.695 16 1 89.44 123 LEU B C 1
ATOM 2305 O O . LEU B 1 123 ? -0.543 12.523 15.539 1 89.44 123 LEU B O 1
ATOM 2309 N N . PRO B 1 124 ? -1.385 11.508 17.281 1 90.12 124 PRO B N 1
ATOM 2310 C CA . PRO B 1 124 ? -0.56 12.32 18.188 1 90.12 124 PRO B CA 1
ATOM 2311 C C . PRO B 1 124 ? 0.935 12.172 17.906 1 90.12 124 PRO B C 1
ATOM 2313 O O . PRO B 1 124 ? 1.706 13.109 18.141 1 90.12 124 PRO B O 1
ATOM 2316 N N . SER B 1 125 ? 1.344 11.078 17.328 1 89.81 125 SER B N 1
ATOM 2317 C CA . SER B 1 125 ? 2.754 10.883 17.016 1 89.81 125 SER B CA 1
ATOM 2318 C C . SER B 1 125 ? 3.193 11.82 15.891 1 89.81 125 SER B C 1
ATOM 2320 O O . SER B 1 125 ? 4.375 12.148 15.773 1 89.81 125 SER B O 1
ATOM 2322 N N . LEU B 1 126 ? 2.199 12.328 15.133 1 92.38 126 LEU B N 1
ATOM 2323 C CA . LEU B 1 126 ? 2.49 13.211 14 1 92.38 126 LEU B CA 1
ATOM 2324 C C . LEU B 1 126 ? 2.23 14.664 14.375 1 92.38 126 LEU B C 1
ATOM 2326 O O . LEU B 1 126 ? 2.324 15.555 13.523 1 92.38 126 LEU B O 1
ATOM 2330 N N . GLN B 1 127 ? 1.914 14.82 15.664 1 92.56 127 GLN B N 1
ATOM 2331 C CA . GLN B 1 127 ? 1.535 16.156 16.094 1 92.56 127 GLN B CA 1
ATOM 2332 C C . GLN B 1 127 ? 2.377 16.609 17.281 1 92.56 127 GLN B C 1
ATOM 2334 O O . GLN B 1 127 ? 1.969 17.5 18.031 1 92.56 127 GLN B O 1
ATOM 2339 N N . MET B 1 128 ? 3.504 15.984 17.406 1 92.06 128 MET B N 1
ATOM 2340 C CA . MET B 1 128 ? 4.375 16.344 18.516 1 92.06 128 MET B CA 1
ATOM 2341 C C . MET B 1 128 ? 4.84 17.797 18.391 1 92.06 128 MET B C 1
ATOM 2343 O O . MET B 1 128 ? 5.027 18.297 17.281 1 92.06 128 MET B O 1
ATOM 2347 N N . ALA B 1 129 ? 5.105 18.453 19.516 1 94.44 129 ALA B N 1
ATOM 2348 C CA . ALA B 1 129 ? 5.512 19.859 19.547 1 94.44 129 ALA B CA 1
ATOM 2349 C C . ALA B 1 129 ? 6.922 20.031 18.984 1 94.44 129 ALA B C 1
ATOM 2351 O O . ALA B 1 129 ? 7.195 20.984 18.266 1 94.44 129 ALA B O 1
ATOM 2352 N N . ASP B 1 130 ? 7.789 19.125 19.297 1 96.19 130 ASP B N 1
ATOM 2353 C CA . ASP B 1 130 ? 9.148 19.172 18.781 1 96.19 130 ASP B CA 1
ATOM 2354 C C . ASP B 1 130 ? 9.18 18.875 17.281 1 96.19 130 ASP B C 1
ATOM 2356 O O . ASP B 1 130 ? 8.75 17.812 16.859 1 96.19 130 ASP B O 1
ATOM 2360 N N . GLU B 1 131 ? 9.664 19.812 16.547 1 95.81 131 GLU B N 1
ATOM 2361 C CA . GLU B 1 131 ? 9.617 19.719 15.094 1 95.81 131 GLU B CA 1
ATOM 2362 C C . GLU B 1 131 ? 10.383 18.5 14.586 1 95.81 131 GLU B C 1
ATOM 2364 O O . GLU B 1 131 ? 9.906 17.781 13.703 1 95.81 131 GLU B O 1
ATOM 2369 N N . ASP B 1 132 ? 11.609 18.25 15.125 1 95.44 132 ASP B N 1
ATOM 2370 C CA . ASP B 1 132 ? 12.422 17.125 14.664 1 95.44 132 ASP B CA 1
ATOM 2371 C C . ASP B 1 132 ? 11.719 15.797 14.938 1 95.44 132 ASP B C 1
ATOM 2373 O O . ASP B 1 132 ? 11.734 14.898 14.086 1 95.44 132 ASP B O 1
ATOM 2377 N N . THR B 1 133 ? 11.117 15.688 16.031 1 95.38 133 THR B N 1
ATOM 2378 C CA . THR B 1 133 ? 10.383 14.477 16.391 1 95.38 133 THR B CA 1
ATOM 2379 C C . THR B 1 133 ? 9.18 14.281 15.477 1 95.38 133 THR B C 1
ATOM 2381 O O . THR B 1 133 ? 8.922 13.18 14.992 1 95.38 133 THR B O 1
ATOM 2384 N N . ARG B 1 134 ? 8.5 15.359 15.25 1 95.81 134 ARG B N 1
ATOM 2385 C CA . ARG B 1 134 ? 7.328 15.312 14.383 1 95.81 134 ARG B CA 1
ATOM 2386 C C . ARG B 1 134 ? 7.707 14.938 12.953 1 95.81 134 ARG B C 1
ATOM 2388 O O . ARG B 1 134 ? 7.102 14.047 12.359 1 95.81 134 ARG B O 1
ATOM 2395 N N . LEU B 1 135 ? 8.727 15.602 12.492 1 96.44 135 LEU B N 1
ATOM 2396 C CA . LEU B 1 135 ? 9.164 15.352 11.117 1 96.44 135 LEU B CA 1
ATOM 2397 C C . LEU B 1 135 ? 9.711 13.938 10.969 1 96.44 135 LEU B C 1
ATOM 2399 O O . LEU B 1 135 ? 9.5 13.289 9.945 1 96.44 135 LEU B O 1
ATOM 2403 N N . PHE B 1 136 ? 10.406 13.445 11.984 1 96.62 136 PHE B N 1
ATOM 2404 C CA . PHE B 1 136 ? 10.922 12.086 11.898 1 96.62 136 PHE B CA 1
ATOM 2405 C C . PHE B 1 136 ? 9.789 11.07 11.883 1 96.62 136 PHE B C 1
ATOM 2407 O O . PHE B 1 136 ? 9.867 10.055 11.188 1 96.62 136 PHE B O 1
ATOM 2414 N N . ALA B 1 137 ? 8.773 11.328 12.625 1 95.19 137 ALA B N 1
ATOM 2415 C CA . ALA B 1 137 ? 7.625 10.43 12.617 1 95.19 137 ALA B CA 1
ATOM 2416 C C . ALA B 1 137 ? 7.016 10.328 11.227 1 95.19 137 ALA B C 1
ATOM 2418 O O . ALA B 1 137 ? 6.715 9.227 10.75 1 95.19 137 ALA B O 1
ATOM 2419 N N . PHE B 1 138 ? 6.855 11.492 10.539 1 95.19 138 PHE B N 1
ATOM 2420 C CA . PHE B 1 138 ? 6.363 11.492 9.164 1 95.19 138 PHE B CA 1
ATOM 2421 C C . PHE B 1 138 ? 7.336 10.773 8.242 1 95.19 138 PHE B C 1
ATOM 2423 O O . PHE B 1 138 ? 6.926 9.945 7.426 1 95.19 138 PHE B O 1
ATOM 2430 N N . TYR B 1 139 ? 8.609 11.039 8.445 1 95.94 139 TYR B N 1
ATOM 2431 C CA . TYR B 1 139 ? 9.656 10.445 7.625 1 95.94 139 TYR B CA 1
ATOM 2432 C C . TYR B 1 139 ? 9.633 8.93 7.723 1 95.94 139 TYR B C 1
ATOM 2434 O O . TYR B 1 139 ? 9.648 8.234 6.703 1 95.94 139 TYR B O 1
ATOM 2442 N N . ASN B 1 140 ? 9.562 8.508 8.906 1 95.19 140 ASN B N 1
ATOM 2443 C CA . ASN B 1 140 ? 9.594 7.07 9.141 1 95.19 140 ASN B CA 1
ATOM 2444 C C . ASN B 1 140 ? 8.352 6.387 8.562 1 95.19 140 ASN B C 1
ATOM 2446 O O . ASN B 1 140 ? 8.453 5.297 7.992 1 95.19 140 ASN B O 1
ATOM 2450 N N . LEU B 1 141 ? 7.211 6.961 8.742 1 95.31 141 LEU B N 1
ATOM 2451 C CA . LEU B 1 141 ? 5.969 6.438 8.188 1 95.31 141 LEU B CA 1
ATOM 2452 C C . LEU B 1 141 ? 6.062 6.305 6.668 1 95.31 141 LEU B C 1
ATOM 2454 O O . LEU B 1 141 ? 5.738 5.254 6.113 1 95.31 141 LEU B O 1
ATOM 2458 N N . LEU B 1 142 ? 6.531 7.355 6.016 1 95.94 142 LEU B N 1
ATOM 2459 C CA . LEU B 1 142 ? 6.637 7.359 4.562 1 95.94 142 LEU B CA 1
ATOM 2460 C C . LEU B 1 142 ? 7.73 6.402 4.098 1 95.94 142 LEU B C 1
ATOM 2462 O O . LEU B 1 142 ? 7.586 5.742 3.066 1 95.94 142 LEU B O 1
ATOM 2466 N N . HIS B 1 143 ? 8.82 6.328 4.828 1 95.62 143 HIS B N 1
ATOM 2467 C CA . HIS B 1 143 ? 9.922 5.414 4.535 1 95.62 143 HIS B CA 1
ATOM 2468 C C . HIS B 1 143 ? 9.445 3.967 4.535 1 95.62 143 HIS B C 1
ATOM 2470 O O . HIS B 1 143 ? 9.703 3.227 3.58 1 95.62 143 HIS B O 1
ATOM 2476 N N . CYS B 1 144 ? 8.766 3.611 5.555 1 94.25 144 CYS B N 1
ATOM 2477 C CA . CYS B 1 144 ? 8.312 2.23 5.684 1 94.25 144 CYS B CA 1
ATOM 2478 C C . CYS B 1 144 ? 7.219 1.919 4.668 1 94.25 144 CYS B C 1
ATOM 2480 O O . CYS B 1 144 ? 7.16 0.812 4.129 1 94.25 144 CYS B O 1
ATOM 2482 N N . LEU B 1 145 ? 6.293 2.887 4.43 1 95.38 145 LEU B N 1
ATOM 2483 C CA . LEU B 1 145 ? 5.258 2.678 3.424 1 95.38 145 LEU B CA 1
ATOM 2484 C C . LEU B 1 145 ? 5.875 2.424 2.055 1 95.38 145 LEU B C 1
ATOM 2486 O O . LEU B 1 145 ? 5.438 1.529 1.327 1 95.38 145 LEU B O 1
ATOM 2490 N N . ARG B 1 146 ? 6.867 3.195 1.691 1 95.19 146 ARG B N 1
ATOM 2491 C CA . ARG B 1 146 ? 7.562 3.008 0.424 1 95.19 146 ARG B CA 1
ATOM 2492 C C . ARG B 1 146 ? 8.234 1.639 0.365 1 95.19 146 ARG B C 1
ATOM 2494 O O . ARG B 1 146 ? 8.109 0.923 -0.631 1 95.19 146 ARG B O 1
ATOM 2501 N N . ARG B 1 147 ? 8.977 1.319 1.355 1 93.88 147 ARG B N 1
ATOM 2502 C CA . ARG B 1 147 ? 9.672 0.037 1.429 1 93.88 147 ARG B CA 1
ATOM 2503 C C . ARG B 1 147 ? 8.688 -1.124 1.308 1 93.88 147 ARG B C 1
ATOM 2505 O O . ARG B 1 147 ? 8.898 -2.043 0.515 1 93.88 147 ARG B O 1
ATOM 2512 N N . ASP B 1 148 ? 7.656 -1.092 2.072 1 93.31 148 ASP B N 1
ATOM 2513 C CA . ASP B 1 148 ? 6.699 -2.193 2.121 1 93.31 148 ASP B CA 1
ATOM 2514 C C . ASP B 1 148 ? 5.922 -2.305 0.813 1 93.31 148 ASP B C 1
ATOM 2516 O O . ASP B 1 148 ? 5.625 -3.408 0.351 1 93.31 148 ASP B O 1
ATOM 2520 N N . SER B 1 149 ? 5.48 -1.171 0.238 1 94.62 149 SER B N 1
ATOM 2521 C CA . SER B 1 149 ? 4.797 -1.22 -1.05 1 94.62 149 SER B CA 1
ATOM 2522 C C . SER B 1 149 ? 5.707 -1.769 -2.141 1 94.62 149 SER B C 1
ATOM 2524 O O . SER B 1 149 ? 5.25 -2.467 -3.049 1 94.62 149 SER B O 1
ATOM 2526 N N . HIS B 1 150 ? 6.992 -1.476 -2.078 1 92.62 150 HIS B N 1
ATOM 2527 C CA . HIS B 1 150 ? 7.969 -2.045 -3 1 92.62 150 HIS B CA 1
ATOM 2528 C C . HIS B 1 150 ? 8.039 -3.562 -2.859 1 92.62 150 HIS B C 1
ATOM 2530 O O . HIS B 1 150 ? 8.078 -4.281 -3.861 1 92.62 150 HIS B O 1
ATOM 2536 N N . LYS B 1 151 ? 8.117 -3.982 -1.654 1 91.75 151 LYS B N 1
ATOM 2537 C CA . LYS B 1 151 ? 8.156 -5.418 -1.391 1 91.75 151 LYS B CA 1
ATOM 2538 C C . LYS B 1 151 ? 6.945 -6.125 -1.981 1 91.75 151 LYS B C 1
ATOM 2540 O O . LYS B 1 151 ? 7.078 -7.164 -2.629 1 91.75 151 LYS B O 1
ATOM 2545 N N . ILE B 1 152 ? 5.758 -5.594 -1.792 1 94.38 152 ILE B N 1
ATOM 2546 C CA . ILE B 1 152 ? 4.543 -6.195 -2.332 1 94.38 152 ILE B CA 1
ATOM 2547 C C . ILE B 1 152 ? 4.621 -6.246 -3.855 1 94.38 152 ILE B C 1
ATOM 2549 O O . ILE B 1 152 ? 4.281 -7.258 -4.469 1 94.38 152 ILE B O 1
ATOM 2553 N N . ASP B 1 153 ? 5.062 -5.129 -4.418 1 92.25 153 ASP B N 1
ATOM 2554 C CA . ASP B 1 153 ? 5.211 -5.059 -5.871 1 92.25 153 ASP B CA 1
ATOM 2555 C C . ASP B 1 153 ? 6.152 -6.148 -6.379 1 92.25 153 ASP B C 1
ATOM 2557 O O . ASP B 1 153 ? 5.844 -6.832 -7.359 1 92.25 153 ASP B O 1
ATOM 2561 N N . ASN B 1 154 ? 7.211 -6.348 -5.695 1 89.31 154 ASN B N 1
ATOM 2562 C CA . ASN B 1 154 ? 8.188 -7.363 -6.074 1 89.31 154 ASN B CA 1
ATOM 2563 C C . ASN B 1 154 ? 7.625 -8.773 -5.902 1 89.31 154 ASN B C 1
ATOM 2565 O O . ASN B 1 154 ? 7.832 -9.633 -6.758 1 89.31 154 ASN B O 1
ATOM 2569 N N . TYR B 1 155 ? 6.945 -9.031 -4.805 1 91.06 155 TYR B N 1
ATOM 2570 C CA . TYR B 1 155 ? 6.332 -10.336 -4.586 1 91.06 155 TYR B CA 1
ATOM 2571 C C . TYR B 1 155 ? 5.355 -10.672 -5.707 1 91.06 155 TYR B C 1
ATOM 2573 O O . TYR B 1 155 ? 5.375 -11.781 -6.242 1 91.06 155 TYR B O 1
ATOM 2581 N N . LEU B 1 156 ? 4.52 -9.719 -6.035 1 93.12 156 LEU B N 1
ATOM 2582 C CA . LEU B 1 156 ? 3.498 -9.953 -7.051 1 93.12 156 LEU B CA 1
ATOM 2583 C C . LEU B 1 156 ? 4.133 -10.195 -8.414 1 93.12 156 LEU B C 1
ATOM 2585 O O . LEU B 1 156 ? 3.703 -11.078 -9.156 1 93.12 156 LEU B O 1
ATOM 2589 N N . LYS B 1 157 ? 5.141 -9.469 -8.766 1 90.75 157 LYS B N 1
ATOM 2590 C CA . LYS B 1 157 ? 5.832 -9.656 -10.039 1 90.75 157 LYS B CA 1
ATOM 2591 C C . LYS B 1 157 ? 6.535 -11.008 -10.094 1 90.75 157 LYS B C 1
ATOM 2593 O O . LYS B 1 157 ? 6.516 -11.688 -11.117 1 90.75 157 LYS B O 1
ATOM 2598 N N . LEU B 1 158 ? 7.141 -11.359 -9.023 1 88.06 158 LEU B N 1
ATOM 2599 C CA . LEU B 1 158 ? 7.801 -12.656 -8.953 1 88.06 158 LEU B CA 1
ATOM 2600 C C . LEU B 1 158 ? 6.789 -13.789 -9.086 1 88.06 158 LEU B C 1
ATOM 2602 O O . LEU B 1 158 ? 7.004 -14.734 -9.844 1 88.06 158 LEU B O 1
ATOM 2606 N N . LEU B 1 159 ? 5.738 -13.719 -8.336 1 91.69 159 LEU B N 1
ATOM 2607 C CA . LEU B 1 159 ? 4.691 -14.734 -8.398 1 91.69 159 LEU B CA 1
ATOM 2608 C C . LEU B 1 159 ? 4.105 -14.82 -9.797 1 91.69 159 LEU B C 1
ATOM 2610 O O . LEU B 1 159 ? 3.887 -15.922 -10.32 1 91.69 159 LEU B O 1
ATOM 2614 N N . LYS B 1 160 ? 3.834 -13.695 -10.375 1 91 160 LYS B N 1
ATOM 2615 C CA . LYS B 1 160 ? 3.338 -13.68 -11.75 1 91 160 LYS B CA 1
ATOM 2616 C C . LYS B 1 160 ? 4.32 -14.359 -12.695 1 91 160 LYS B C 1
ATOM 2618 O O . LYS B 1 160 ? 3.916 -15.164 -13.539 1 91 160 LYS B O 1
ATOM 2623 N N . CYS B 1 161 ? 5.578 -14.07 -12.547 1 88.5 161 CYS B N 1
ATOM 2624 C CA . CYS B 1 161 ? 6.613 -14.656 -13.391 1 88.5 161 CYS B CA 1
ATOM 2625 C C . CYS B 1 161 ? 6.648 -16.172 -13.242 1 88.5 161 CYS B C 1
ATOM 2627 O O . CYS B 1 161 ? 6.684 -16.906 -14.234 1 88.5 161 CYS B O 1
ATOM 2629 N N . ARG B 1 162 ? 6.582 -16.641 -12.078 1 87.12 162 ARG B N 1
ATOM 2630 C CA . ARG B 1 162 ? 6.703 -18.078 -11.805 1 87.12 162 ARG B CA 1
ATOM 2631 C C . ARG B 1 162 ? 5.441 -18.812 -12.219 1 87.12 162 ARG B C 1
ATOM 2633 O O . ARG B 1 162 ? 5.52 -19.922 -12.758 1 87.12 162 ARG B O 1
ATOM 2640 N N . ILE B 1 163 ? 4.336 -18.234 -12.023 1 92 163 ILE B N 1
ATOM 2641 C CA . ILE B 1 163 ? 3.076 -18.938 -12.203 1 92 163 ILE B CA 1
ATOM 2642 C C . ILE B 1 163 ? 2.578 -18.781 -13.633 1 92 163 ILE B C 1
ATOM 2644 O O . ILE B 1 163 ? 2.199 -19.75 -14.281 1 92 163 ILE B O 1
ATOM 2648 N N . VAL B 1 164 ? 2.602 -17.609 -14.094 1 91.06 164 VAL B N 1
ATOM 2649 C CA . VAL B 1 164 ? 1.994 -17.312 -15.391 1 91.06 164 VAL B CA 1
ATOM 2650 C C . VAL B 1 164 ? 2.98 -17.641 -16.516 1 91.06 164 VAL B C 1
ATOM 2652 O O . VAL B 1 164 ? 2.59 -18.172 -17.562 1 91.06 164 VAL B O 1
ATOM 2655 N N . TYR B 1 165 ? 4.25 -17.484 -16.234 1 88.5 165 TYR B N 1
ATOM 2656 C CA . TYR B 1 165 ? 5.211 -17.625 -17.312 1 88.5 165 TYR B CA 1
ATOM 2657 C C . TYR B 1 165 ? 6.164 -18.797 -17.047 1 88.5 165 TYR B C 1
ATOM 2659 O O . TYR B 1 165 ? 7.141 -18.984 -17.781 1 88.5 165 TYR B O 1
ATOM 2667 N N . ASP B 1 166 ? 5.934 -19.484 -16.031 1 87 166 ASP B N 1
ATOM 2668 C CA . ASP B 1 166 ? 6.77 -20.625 -15.656 1 87 166 ASP B CA 1
ATOM 2669 C C . ASP B 1 166 ? 8.242 -20.219 -15.586 1 87 166 ASP B C 1
ATOM 2671 O O . ASP B 1 166 ? 9.102 -20.922 -16.125 1 87 166 ASP B O 1
ATOM 2675 N N . SER B 1 167 ? 8.422 -19 -15.008 1 77.31 167 SER B N 1
ATOM 2676 C CA . SER B 1 167 ? 9.75 -18.469 -14.727 1 77.31 167 SER B CA 1
ATOM 2677 C C . SER B 1 167 ? 10.477 -18.094 -16.016 1 77.31 167 SER B C 1
ATOM 2679 O O . SER B 1 167 ? 11.703 -18.016 -16.031 1 77.31 167 SER B O 1
ATOM 2681 N N . ASN B 1 168 ? 9.828 -17.969 -17.156 1 78.31 168 ASN B N 1
ATOM 2682 C CA . ASN B 1 168 ? 10.391 -17.484 -18.406 1 78.31 168 ASN B CA 1
ATOM 2683 C C . ASN B 1 168 ? 10.094 -15.992 -18.609 1 78.31 168 ASN B C 1
ATOM 2685 O O . ASN B 1 168 ? 9.5 -15.609 -19.625 1 78.31 168 ASN B O 1
ATOM 2689 N N . CYS B 1 169 ? 10.305 -15.359 -17.453 1 73.56 169 CYS B N 1
ATOM 2690 C CA . CYS B 1 169 ? 10.016 -13.93 -17.531 1 73.56 169 CYS B CA 1
ATOM 2691 C C . CYS B 1 169 ? 11.281 -13.125 -17.797 1 73.56 169 CYS B C 1
ATOM 2693 O O . CYS B 1 169 ? 12.391 -13.609 -17.547 1 73.56 169 CYS B O 1
#

Foldseek 3Di:
DPPPPPDPPVVVVVVVVVVVVVVVVPPPPCPPPPPDDDPPPDDDPLRVLVVQLVVLVVQLVVLVVVLVVLCVPPPPPVCLVVVLVCVAPCSVQDALLDPVSNVVRPPDDDPDPPPPPPVPPDPVQCVDPDSSSNSSSVNNVSVNSNVVSSRSSRVSVNCCCCPVVVVPD/DPPPPPDPPVVVVVVVVVVVVVVVVPPPPCPPPPPDDDPPPDDDPLRVLVVQLVVLVVQLVVLVVVLVVLCVPPPPPVCLVVVLVCVAPCSVQDALLDPVSNVVRPPDDDPDPPPPPPVPPDPVQCVDPDSSSNSSSVNNVSVNSNVVSSRSSRVSVNCCCCPVVVVPD

Secondary structure (DSSP, 8-state):
-------THHHHHHHHHHHHHHHTT----------SS-S--PPPHHHHHHHHHHHHHHHHHHHHHHHHHHIIIIITTTTHHHHHTT-STTTTS----SHHHHTT--------TT--------GGGGS-SSHHHHHHHHHHHHHHHHHHHHHHHHHHHHHHHHHHSTT--/-------THHHHHHHHHHHHHHHTT----------SS-S--PPPHHHHHHHHHHHHHHHHHHHHHHHHHHIIIIITTTTHHHHHTT-STTTTS----SHHHHTT--------TT--------GGGGS-SSHHHHHHHHHHHHHHHHHHHHHHHHHHHHHHHHHHSTT--